Protein AF-A0A817N034-F1 (afdb_monomer_lite)

Secondary structure (DSSP, 8-state):
--HHHHHHHHHHHTT--HHHHHH-HHHHHHHHHHHHHHHHHHHTSTTSEETTEETHHHHHHHHHHHHH-HHHHHHHHHT---SSPP-HHHHHHHHHHHHHHHTTGGGSS-HHHHHHHHHHHHHHHHHHTSHHHHHHHHT-HHHHHHHHHHHH-GGGSS---S---TT---HHHHHHHHHHHHHHHHHHTT-S--SS-------------

pLDDT: mean 80.68, std 17.73, range [31.67, 97.56]

Radius of gyration: 22.56 Å; chains: 1; bounding box: 51×75×66 Å

Structure (mmCIF, N/CA/C/O backbone):
data_AF-A0A817N034-F1
#
_entry.id   AF-A0A817N034-F1
#
loop_
_atom_site.group_PDB
_atom_site.id
_atom_site.type_symbol
_atom_site.label_atom_id
_atom_site.label_alt_id
_atom_site.label_comp_id
_atom_site.label_asym_id
_atom_site.label_entity_id
_atom_site.label_seq_id
_atom_site.pdbx_PDB_ins_code
_atom_site.Cartn_x
_atom_site.Cartn_y
_atom_site.Cartn_z
_atom_site.occupancy
_atom_site.B_iso_or_equiv
_atom_site.auth_seq_id
_atom_site.auth_comp_id
_atom_site.auth_asym_id
_atom_site.auth_atom_id
_atom_site.pdbx_PDB_model_num
ATOM 1 N N . MET A 1 1 ? -3.266 -8.965 -20.956 1.00 56.44 1 MET A N 1
ATOM 2 C CA . MET A 1 1 ? -1.847 -9.315 -20.712 1.00 56.44 1 MET A CA 1
ATOM 3 C C . MET A 1 1 ? -1.792 -10.773 -20.264 1.00 56.44 1 MET A C 1
ATOM 5 O O . MET A 1 1 ? -2.783 -11.229 -19.713 1.00 56.44 1 MET A O 1
ATOM 9 N N . ASP A 1 2 ? -0.729 -11.535 -20.542 1.00 71.06 2 ASP A N 1
ATOM 10 C CA . ASP A 1 2 ? -0.658 -12.935 -20.077 1.00 71.06 2 ASP A CA 1
ATOM 11 C C . ASP A 1 2 ? -0.419 -12.946 -18.559 1.00 71.06 2 ASP A C 1
ATOM 13 O O . ASP A 1 2 ? 0.623 -12.477 -18.095 1.00 71.06 2 ASP A O 1
ATOM 17 N N . SER A 1 3 ? -1.378 -13.465 -17.787 1.00 67.88 3 SER A N 1
ATOM 18 C CA . SER A 1 3 ? -1.309 -13.558 -16.321 1.00 67.88 3 SER A CA 1
ATOM 19 C C . SER A 1 3 ? -0.055 -14.290 -15.834 1.00 67.88 3 SER A C 1
ATOM 21 O O . SER A 1 3 ? 0.442 -14.011 -14.746 1.00 67.88 3 SER A O 1
ATOM 23 N N . ARG A 1 4 ? 0.536 -15.163 -16.661 1.00 69.94 4 ARG A N 1
ATOM 24 C CA . ARG A 1 4 ? 1.806 -15.835 -16.352 1.00 69.94 4 ARG A CA 1
ATOM 25 C C . ARG A 1 4 ? 2.983 -14.869 -16.304 1.00 69.94 4 ARG A C 1
ATOM 27 O O . ARG A 1 4 ? 3.829 -15.005 -15.428 1.00 69.94 4 ARG A O 1
ATOM 34 N N . ILE A 1 5 ? 3.035 -13.891 -17.210 1.00 73.50 5 ILE A N 1
ATOM 35 C CA . ILE A 1 5 ? 4.097 -12.872 -17.219 1.00 73.50 5 ILE A CA 1
ATOM 36 C C . ILE A 1 5 ? 4.015 -12.044 -15.940 1.00 73.50 5 ILE A C 1
ATOM 38 O O . ILE A 1 5 ? 5.039 -11.754 -15.331 1.00 73.50 5 ILE A O 1
ATOM 42 N N . LEU A 1 6 ? 2.797 -11.734 -15.499 1.00 71.62 6 LEU A N 1
ATOM 43 C CA . LEU A 1 6 ? 2.572 -10.967 -14.287 1.00 71.62 6 LEU A CA 1
ATOM 44 C C . LEU A 1 6 ? 3.006 -11.730 -13.028 1.00 71.62 6 LEU A C 1
ATOM 46 O O . LEU A 1 6 ? 3.776 -11.198 -12.234 1.00 71.62 6 LEU A O 1
ATOM 50 N N . VAL A 1 7 ? 2.599 -12.995 -12.881 1.00 77.12 7 VAL A N 1
ATOM 51 C CA . VAL A 1 7 ? 3.030 -13.844 -11.755 1.00 77.12 7 VAL A CA 1
ATOM 52 C C . VAL A 1 7 ? 4.551 -13.991 -11.727 1.00 77.12 7 VAL A C 1
ATOM 54 O O . VAL A 1 7 ? 5.156 -13.905 -10.659 1.00 77.12 7 VAL A O 1
ATOM 57 N N . ILE A 1 8 ? 5.187 -14.177 -12.888 1.00 77.38 8 ILE A N 1
ATOM 58 C CA . ILE A 1 8 ? 6.648 -14.255 -12.995 1.00 77.38 8 ILE A CA 1
ATOM 59 C C . ILE A 1 8 ? 7.288 -12.936 -12.551 1.00 77.38 8 ILE A C 1
ATOM 61 O O . ILE A 1 8 ? 8.194 -12.965 -11.725 1.00 77.38 8 ILE A O 1
ATOM 65 N N . SER A 1 9 ? 6.801 -11.790 -13.028 1.00 72.69 9 SER A N 1
ATOM 66 C CA . SER A 1 9 ? 7.288 -10.465 -12.630 1.00 72.69 9 SER A CA 1
ATOM 67 C C . SER A 1 9 ? 7.150 -10.216 -11.128 1.00 72.69 9 SER A C 1
ATOM 69 O O . SER A 1 9 ? 8.111 -9.804 -10.482 1.00 72.69 9 SER A O 1
ATOM 71 N N . MET A 1 10 ? 5.985 -10.528 -10.554 1.00 76.12 10 MET A N 1
ATOM 72 C CA . MET A 1 10 ? 5.732 -10.412 -9.115 1.00 76.12 10 MET A CA 1
ATOM 73 C C . MET A 1 10 ? 6.660 -11.324 -8.311 1.00 76.12 10 MET A C 1
ATOM 75 O O . MET A 1 10 ? 7.258 -10.886 -7.334 1.00 76.12 10 MET A O 1
ATOM 79 N N . THR A 1 11 ? 6.840 -12.569 -8.756 1.00 77.81 11 THR A N 1
ATOM 80 C CA . THR A 1 11 ? 7.723 -13.547 -8.105 1.00 77.81 11 THR A CA 1
ATOM 81 C C . THR A 1 11 ? 9.187 -13.122 -8.183 1.00 77.81 11 THR A C 1
ATOM 83 O O . THR A 1 11 ? 9.916 -13.284 -7.210 1.00 77.81 11 THR A O 1
ATOM 86 N N . LEU A 1 12 ? 9.625 -12.573 -9.320 1.00 75.75 12 LEU A N 1
ATOM 87 C CA . LEU A 1 12 ? 10.988 -12.080 -9.514 1.00 75.75 12 LEU A CA 1
ATOM 88 C C . LEU A 1 12 ? 11.270 -10.791 -8.733 1.00 75.75 12 LEU A C 1
ATOM 90 O O . LEU A 1 12 ? 12.418 -10.594 -8.348 1.00 75.75 12 LEU A O 1
ATOM 94 N N . ALA A 1 13 ? 10.276 -9.923 -8.508 1.00 77.00 13 ALA A N 1
ATOM 95 C CA . ALA A 1 13 ? 10.409 -8.702 -7.697 1.00 77.00 13 ALA A CA 1
ATOM 96 C C . ALA A 1 13 ? 10.312 -8.971 -6.184 1.00 77.00 13 ALA A C 1
ATOM 98 O O . ALA A 1 13 ? 11.145 -8.508 -5.397 1.00 77.00 13 ALA A O 1
ATOM 99 N N . PHE A 1 14 ? 9.411 -9.877 -5.778 1.00 77.19 14 PHE A N 1
ATOM 100 C CA . PHE A 1 14 ? 9.651 -10.731 -4.608 1.00 77.19 14 PHE A CA 1
ATOM 101 C C . PHE A 1 14 ? 10.951 -11.525 -4.852 1.00 77.19 14 PHE A C 1
ATOM 103 O O . PHE A 1 14 ? 11.595 -11.263 -5.814 1.00 77.19 14 PHE A O 1
ATOM 110 N N . LEU A 1 15 ? 11.508 -12.428 -4.056 1.00 79.75 15 LEU A N 1
ATOM 111 C CA . LEU A 1 15 ? 12.827 -13.083 -4.361 1.00 79.75 15 LEU A CA 1
ATOM 112 C C . LEU A 1 15 ? 14.117 -12.243 -4.687 1.00 79.75 15 LEU A C 1
ATOM 114 O O . LEU A 1 15 ? 15.137 -12.558 -4.084 1.00 79.75 15 LEU A O 1
ATOM 118 N N . SER A 1 16 ? 14.142 -11.222 -5.559 1.00 78.56 16 SER A N 1
ATOM 119 C CA . SER A 1 16 ? 15.308 -10.396 -5.901 1.00 78.56 16 SER A CA 1
ATOM 120 C C . SER A 1 16 ? 15.973 -9.777 -4.673 1.00 78.56 16 SER A C 1
ATOM 122 O O . SER A 1 16 ? 15.301 -9.335 -3.731 1.00 78.56 16 SER A O 1
ATOM 124 N N . SER A 1 17 ? 17.308 -9.737 -4.709 1.00 77.69 17 SER A N 1
ATOM 125 C CA . SER A 1 17 ? 18.154 -9.041 -3.738 1.00 77.69 17 SER A CA 1
ATOM 126 C C . SER A 1 17 ? 18.267 -7.545 -4.068 1.00 77.69 17 SER A C 1
ATOM 128 O O . SER A 1 17 ? 18.140 -7.170 -5.238 1.00 77.69 17 SER A O 1
ATOM 130 N N . PRO A 1 18 ? 18.580 -6.677 -3.087 1.00 75.75 18 PRO A N 1
ATOM 131 C CA . PRO A 1 18 ? 18.785 -5.249 -3.344 1.00 75.75 18 PRO A CA 1
ATOM 132 C C . PRO A 1 18 ? 19.796 -4.960 -4.471 1.00 75.75 18 PRO A C 1
ATOM 134 O O . PRO A 1 18 ? 19.613 -4.041 -5.267 1.00 75.75 18 PRO A O 1
ATOM 137 N N . GLU A 1 19 ? 20.861 -5.755 -4.597 1.00 78.00 19 GLU A N 1
ATOM 138 C CA . GLU A 1 19 ? 21.870 -5.607 -5.653 1.00 78.00 19 GLU A CA 1
ATOM 139 C C . GLU A 1 19 ? 21.316 -5.947 -7.039 1.00 78.00 19 GLU A C 1
ATOM 141 O O . GLU A 1 19 ? 21.696 -5.310 -8.024 1.00 78.00 19 GLU A O 1
ATOM 146 N N . GLN A 1 20 ? 20.429 -6.941 -7.129 1.00 75.56 20 GLN A N 1
ATOM 147 C CA . GLN A 1 20 ? 19.755 -7.307 -8.376 1.00 75.56 20 GLN A CA 1
ATOM 148 C C . GLN A 1 20 ? 18.780 -6.205 -8.798 1.00 75.56 20 GLN A C 1
ATOM 150 O O . GLN A 1 20 ? 18.821 -5.772 -9.951 1.00 75.56 20 GLN A O 1
ATOM 155 N N . LEU A 1 21 ? 18.011 -5.668 -7.844 1.00 71.12 21 LEU A N 1
ATOM 156 C CA . LEU A 1 21 ? 17.104 -4.537 -8.064 1.00 71.12 21 LEU A CA 1
ATOM 157 C C . LEU A 1 21 ? 17.846 -3.294 -8.586 1.00 71.12 21 LEU A C 1
ATOM 159 O O . LEU A 1 21 ? 17.362 -2.598 -9.476 1.00 71.12 21 LEU A O 1
ATOM 163 N N . LYS A 1 22 ? 19.067 -3.038 -8.097 1.00 72.06 22 LYS A N 1
ATOM 164 C CA . LYS A 1 22 ? 19.902 -1.908 -8.548 1.00 72.06 22 LYS A CA 1
ATOM 165 C C . LYS A 1 22 ? 20.446 -2.063 -9.968 1.00 72.06 22 LYS A C 1
ATOM 167 O O . LYS A 1 22 ? 20.719 -1.049 -10.616 1.00 72.06 22 LYS A O 1
ATOM 172 N N . ARG A 1 23 ? 20.661 -3.300 -10.430 1.00 79.56 23 ARG A N 1
ATOM 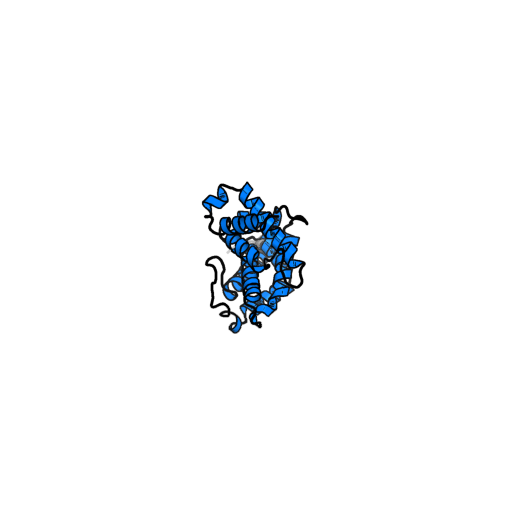173 C CA . ARG A 1 23 ? 21.285 -3.600 -11.731 1.00 79.56 23 ARG A CA 1
ATOM 174 C C . ARG A 1 23 ? 20.290 -3.551 -12.888 1.00 79.56 23 ARG A C 1
ATOM 176 O O . ARG A 1 23 ? 20.660 -3.054 -13.947 1.00 79.56 23 ARG A O 1
ATOM 18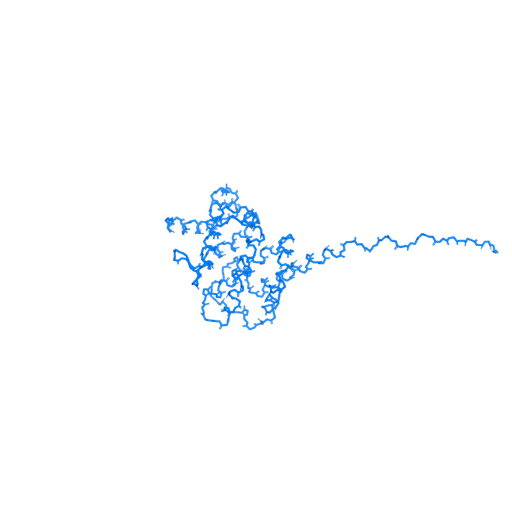3 N N . ASP A 1 24 ? 19.052 -4.004 -12.691 1.00 77.44 24 ASP A N 1
ATOM 184 C CA . ASP A 1 24 ? 18.007 -3.998 -13.727 1.00 77.44 24 ASP A CA 1
ATOM 185 C C . ASP A 1 24 ? 16.912 -2.956 -13.450 1.00 77.44 24 ASP A C 1
ATOM 187 O O . ASP A 1 24 ? 15.759 -3.270 -13.156 1.00 77.44 24 ASP A O 1
ATOM 191 N N . LYS A 1 25 ? 17.277 -1.675 -13.559 1.00 77.94 25 LYS A N 1
ATOM 192 C CA . LYS A 1 25 ? 16.335 -0.571 -13.315 1.00 77.94 25 LYS A CA 1
ATOM 193 C C . LYS A 1 25 ? 15.151 -0.577 -14.281 1.00 77.94 25 LYS A C 1
ATOM 195 O O . LYS A 1 25 ? 14.030 -0.301 -13.876 1.00 77.94 25 LYS A O 1
ATOM 200 N N . LYS A 1 26 ? 15.389 -0.868 -15.565 1.00 81.19 26 LYS A N 1
ATOM 201 C CA . LYS A 1 26 ? 14.341 -0.792 -16.593 1.00 81.19 26 LYS A CA 1
ATOM 202 C C . LYS A 1 26 ? 13.319 -1.915 -16.425 1.00 81.19 26 LYS A C 1
ATOM 204 O O . LYS A 1 26 ? 12.124 -1.641 -16.493 1.00 81.19 26 LYS A O 1
ATOM 209 N N . GLY A 1 27 ? 13.781 -3.147 -16.199 1.00 81.25 27 GLY A N 1
ATOM 210 C CA . GLY A 1 27 ? 12.896 -4.268 -15.901 1.00 81.25 27 GLY A CA 1
ATOM 211 C C . GLY A 1 27 ? 12.091 -4.003 -14.634 1.00 81.25 27 GLY A C 1
ATOM 212 O O . GLY A 1 27 ? 10.872 -4.145 -14.644 1.00 81.25 27 GLY A O 1
ATOM 213 N N . MET A 1 28 ? 12.747 -3.510 -13.580 1.00 82.44 28 MET A N 1
ATOM 214 C CA . MET A 1 28 ? 12.078 -3.237 -12.311 1.00 82.44 28 MET A CA 1
ATOM 215 C C . MET A 1 28 ? 11.019 -2.138 -12.409 1.00 82.44 28 MET A C 1
ATOM 217 O O . MET A 1 28 ? 9.913 -2.323 -11.915 1.00 82.44 28 MET A O 1
ATOM 221 N N . ASN A 1 29 ? 11.304 -1.037 -13.103 1.00 87.56 29 ASN A N 1
ATOM 222 C CA . ASN A 1 29 ? 10.328 0.028 -13.330 1.00 87.56 29 ASN A CA 1
ATOM 223 C C . ASN A 1 29 ? 9.067 -0.492 -14.033 1.00 87.56 29 ASN A C 1
ATOM 225 O O . ASN A 1 29 ? 7.957 -0.180 -13.617 1.00 87.56 29 ASN A O 1
ATOM 229 N N . ALA A 1 30 ? 9.223 -1.356 -15.043 1.00 86.75 30 ALA A N 1
ATOM 230 C CA . ALA A 1 30 ? 8.082 -1.969 -15.718 1.00 86.75 30 ALA A CA 1
ATOM 231 C C . ALA A 1 30 ? 7.247 -2.849 -14.771 1.00 86.75 30 ALA A C 1
ATOM 233 O O . ALA A 1 30 ? 6.019 -2.834 -14.850 1.00 86.75 30 ALA A O 1
ATOM 234 N N . VAL A 1 31 ? 7.893 -3.587 -13.860 1.00 86.56 31 VAL A N 1
ATOM 235 C CA . VAL A 1 31 ? 7.190 -4.369 -12.832 1.00 86.56 31 VAL A CA 1
ATOM 236 C C . VAL A 1 31 ? 6.468 -3.456 -11.841 1.00 86.56 31 VAL A C 1
ATOM 238 O O . VAL A 1 31 ? 5.315 -3.715 -11.515 1.00 86.56 31 VAL A O 1
ATOM 241 N N . LEU A 1 32 ? 7.098 -2.368 -11.400 1.00 90.31 32 LEU A N 1
ATOM 242 C CA . LEU A 1 32 ? 6.500 -1.404 -10.472 1.00 90.31 32 LEU A CA 1
ATOM 243 C C . LEU A 1 32 ? 5.287 -0.689 -11.079 1.00 90.31 32 LEU A C 1
ATOM 245 O O . LEU A 1 32 ? 4.265 -0.575 -10.406 1.00 90.31 32 LEU A O 1
ATOM 249 N N . ASN A 1 33 ? 5.358 -0.300 -12.356 1.00 92.06 33 ASN A N 1
ATOM 250 C CA . ASN A 1 33 ? 4.220 0.266 -13.087 1.00 92.06 33 ASN A CA 1
ATOM 251 C C . ASN A 1 33 ? 3.048 -0.719 -13.117 1.00 92.06 33 ASN A C 1
ATOM 253 O O . ASN A 1 33 ? 1.916 -0.348 -12.827 1.00 92.06 33 ASN A O 1
ATOM 257 N N . GLN A 1 34 ? 3.324 -1.994 -13.408 1.00 90.25 34 GLN A N 1
ATOM 258 C CA . GLN A 1 34 ? 2.296 -3.039 -13.439 1.00 90.25 34 GLN A CA 1
ATOM 259 C C . GLN A 1 34 ? 1.694 -3.300 -12.058 1.00 90.25 34 GLN A C 1
ATOM 261 O O . GLN A 1 34 ? 0.479 -3.419 -11.939 1.00 90.25 34 GLN A O 1
ATOM 266 N N . LEU A 1 35 ? 2.524 -3.375 -11.015 1.00 92.75 35 LEU A N 1
ATOM 267 C CA . LEU A 1 35 ? 2.065 -3.565 -9.641 1.00 92.75 35 LEU A CA 1
ATOM 268 C C . LEU A 1 35 ? 1.135 -2.432 -9.209 1.00 92.75 35 LEU A C 1
ATOM 270 O O . LEU A 1 35 ? 0.049 -2.704 -8.701 1.00 92.75 35 LEU A O 1
ATOM 274 N N . LEU A 1 36 ? 1.529 -1.176 -9.444 1.00 95.06 36 LEU A N 1
ATOM 275 C CA . LEU A 1 36 ? 0.687 -0.032 -9.106 1.00 95.06 36 LEU A CA 1
ATOM 276 C C . LEU A 1 36 ? -0.602 -0.027 -9.938 1.00 95.06 36 LEU A C 1
ATOM 278 O O . LEU A 1 36 ? -1.679 0.156 -9.375 1.00 95.06 36 LEU A O 1
ATOM 282 N N . GLN A 1 37 ? -0.521 -0.319 -11.240 1.00 94.81 37 GLN A N 1
ATOM 283 C CA . GLN A 1 37 ? -1.699 -0.413 -12.104 1.00 94.81 37 GLN A CA 1
ATOM 284 C C . GLN A 1 37 ? -2.692 -1.472 -11.604 1.00 94.81 37 GLN A C 1
ATOM 286 O O . GLN A 1 37 ? -3.888 -1.208 -11.536 1.00 94.81 37 GLN A O 1
ATOM 291 N N . LEU A 1 38 ? -2.216 -2.643 -11.171 1.00 93.69 38 LEU A N 1
ATOM 292 C CA . LEU A 1 38 ? -3.077 -3.677 -10.590 1.00 93.69 38 LEU A CA 1
ATOM 293 C C . LEU A 1 38 ? -3.748 -3.235 -9.300 1.00 93.69 38 LEU A C 1
ATOM 295 O O . LEU A 1 38 ? -4.910 -3.576 -9.082 1.00 93.69 38 LEU A O 1
ATOM 299 N N . VAL A 1 39 ? -3.040 -2.497 -8.443 1.00 95.94 39 VAL A N 1
ATOM 300 C CA . VAL A 1 39 ? -3.643 -1.915 -7.238 1.00 95.94 39 VAL A CA 1
ATOM 301 C C . VAL A 1 39 ? -4.758 -0.954 -7.641 1.00 95.94 39 VAL A C 1
ATOM 303 O O . VAL A 1 39 ? -5.866 -1.060 -7.118 1.00 95.94 39 VAL A O 1
ATOM 306 N N . MET A 1 40 ? -4.498 -0.068 -8.604 1.00 95.31 40 MET A N 1
ATOM 307 C CA . MET A 1 40 ? -5.475 0.903 -9.100 1.00 95.31 40 MET A CA 1
ATOM 308 C C . MET A 1 40 ? -6.697 0.234 -9.731 1.00 95.31 40 MET A C 1
ATOM 310 O O . MET A 1 40 ? -7.822 0.660 -9.486 1.00 95.31 40 MET A O 1
ATOM 314 N N . ASP A 1 41 ? -6.502 -0.812 -10.529 1.00 95.19 41 ASP A N 1
ATOM 315 C CA . ASP A 1 41 ? -7.597 -1.514 -11.196 1.00 95.19 41 ASP A CA 1
ATOM 316 C C . ASP A 1 41 ? -8.387 -2.396 -10.229 1.00 95.19 41 ASP A C 1
ATOM 318 O O . ASP A 1 41 ? -9.617 -2.420 -10.286 1.00 95.19 41 ASP A O 1
ATOM 322 N N . SER A 1 42 ? -7.713 -3.034 -9.269 1.00 95.06 42 SER A N 1
ATOM 323 C CA . SER A 1 42 ? -8.379 -3.768 -8.189 1.00 95.06 42 SER A CA 1
ATOM 324 C C . SER A 1 42 ? -9.205 -2.828 -7.312 1.00 95.06 42 SER A C 1
ATOM 326 O O . SER A 1 42 ? -10.325 -3.169 -6.952 1.00 95.06 42 SER A O 1
ATOM 328 N N . ALA A 1 43 ? -8.707 -1.621 -7.021 1.00 94.06 43 ALA A N 1
ATOM 329 C CA . ALA A 1 43 ? -9.407 -0.624 -6.208 1.00 94.06 43 ALA A CA 1
ATOM 330 C C . ALA A 1 43 ? -10.720 -0.114 -6.833 1.00 94.06 43 ALA A C 1
ATOM 332 O O . ALA A 1 43 ? -11.560 0.429 -6.120 1.00 94.06 43 ALA A O 1
ATOM 333 N N . LYS A 1 44 ? -10.914 -0.286 -8.148 1.00 93.44 44 LYS A N 1
ATOM 334 C CA . LYS A 1 44 ? -12.161 0.072 -8.853 1.00 93.44 44 LYS A CA 1
ATOM 335 C C . LYS A 1 44 ? -13.252 -0.998 -8.720 1.00 93.44 44 LYS A C 1
ATOM 337 O O . LYS A 1 44 ? -14.384 -0.756 -9.129 1.00 93.44 44 LYS A O 1
ATOM 342 N N . SER A 1 45 ? -12.911 -2.184 -8.219 1.00 93.56 45 SER A N 1
ATOM 343 C CA . SER A 1 45 ? -13.813 -3.327 -8.085 1.00 93.56 45 SER A CA 1
ATOM 344 C C . SER A 1 45 ? -14.351 -3.429 -6.660 1.00 93.56 45 SER A C 1
ATOM 346 O O . SER A 1 45 ? -13.576 -3.372 -5.710 1.00 93.56 45 SER A O 1
ATOM 348 N N . ASP A 1 46 ? -15.652 -3.696 -6.508 1.00 89.31 46 ASP A N 1
ATOM 349 C CA . ASP A 1 46 ? -16.288 -3.920 -5.196 1.00 89.31 46 ASP A CA 1
ATOM 350 C C . ASP A 1 46 ? -15.679 -5.108 -4.431 1.00 89.31 46 ASP A C 1
ATOM 352 O O . ASP A 1 46 ? -15.783 -5.196 -3.211 1.00 89.31 46 ASP A O 1
ATOM 356 N N . GLN A 1 47 ? -15.053 -6.046 -5.150 1.00 92.19 47 GLN A N 1
ATOM 357 C CA . GLN A 1 47 ? -14.391 -7.218 -4.571 1.00 92.19 47 GLN A CA 1
ATOM 358 C C . GLN A 1 47 ? -12.882 -7.027 -4.397 1.00 92.19 47 GLN A C 1
ATOM 360 O O . GLN A 1 47 ? -12.192 -7.983 -4.043 1.00 92.19 47 GLN A O 1
ATOM 365 N N . TYR A 1 48 ? -12.356 -5.842 -4.717 1.00 94.94 48 TYR A N 1
ATOM 366 C CA . TYR A 1 48 ? -10.926 -5.536 -4.689 1.00 94.94 48 TYR A CA 1
ATOM 367 C C . TYR A 1 48 ? -10.075 -6.535 -5.482 1.00 94.94 48 TYR A C 1
ATOM 369 O O . TYR A 1 48 ? -8.981 -6.927 -5.069 1.00 94.94 48 TYR A O 1
ATOM 377 N N . ARG A 1 49 ? -10.609 -6.980 -6.625 1.00 93.75 49 ARG A N 1
ATOM 378 C CA . ARG A 1 49 ? -9.988 -7.970 -7.507 1.00 93.75 49 ARG A CA 1
ATOM 379 C C . ARG A 1 49 ? -9.927 -7.488 -8.943 1.00 93.75 49 ARG A C 1
ATOM 381 O O . ARG A 1 49 ? -10.903 -6.930 -9.446 1.00 93.75 49 ARG A O 1
ATOM 388 N N . TYR A 1 50 ? -8.827 -7.814 -9.610 1.00 92.06 50 TYR A N 1
ATOM 389 C CA . TYR A 1 50 ? -8.635 -7.609 -11.041 1.00 92.06 50 TYR A CA 1
ATOM 390 C C . TYR A 1 50 ? -7.847 -8.777 -11.646 1.00 92.06 50 TYR A C 1
ATOM 392 O O . TYR A 1 50 ? -6.871 -9.237 -11.061 1.00 92.06 50 TYR A O 1
ATOM 400 N N . ASP A 1 51 ? -8.297 -9.303 -12.791 1.00 86.94 51 ASP A N 1
ATOM 401 C CA . ASP A 1 51 ? -7.687 -10.458 -13.478 1.00 86.94 51 ASP A CA 1
ATOM 402 C C . ASP A 1 51 ? -7.388 -11.671 -12.563 1.00 86.94 51 ASP A C 1
ATOM 404 O O . ASP A 1 51 ? -6.435 -12.422 -12.766 1.00 86.94 51 ASP A O 1
ATOM 408 N N . GLY A 1 52 ? -8.237 -11.885 -11.550 1.00 86.56 52 GLY A N 1
ATOM 409 C CA . GLY A 1 52 ? -8.128 -12.985 -10.584 1.00 86.56 52 GLY A CA 1
ATOM 410 C C . GLY A 1 52 ? -7.266 -12.689 -9.351 1.00 86.56 52 GLY A C 1
ATOM 411 O O . GLY A 1 52 ? -7.382 -13.419 -8.367 1.00 86.56 52 GLY A O 1
ATOM 412 N N . PHE A 1 53 ? -6.489 -11.606 -9.363 1.00 89.00 53 PHE A N 1
ATOM 413 C CA . PHE A 1 53 ? -5.644 -11.169 -8.251 1.00 89.00 53 PHE A CA 1
ATOM 414 C C . PHE A 1 53 ? -6.447 -10.322 -7.271 1.00 89.00 53 PHE A C 1
ATOM 416 O O . PHE A 1 53 ? -7.198 -9.442 -7.692 1.00 89.00 53 PHE A O 1
ATOM 423 N N . HIS A 1 54 ? -6.298 -10.572 -5.972 1.00 93.88 54 HIS A N 1
ATOM 424 C CA . HIS A 1 54 ? -6.790 -9.664 -4.936 1.00 93.88 54 HIS A CA 1
ATOM 425 C C . HIS A 1 54 ? -5.771 -8.548 -4.683 1.00 93.88 54 HIS A C 1
ATOM 427 O O . HIS A 1 54 ? -4.567 -8.782 -4.771 1.00 93.88 54 HIS A O 1
ATOM 433 N N . VAL A 1 55 ? -6.234 -7.350 -4.310 1.00 95.44 55 VAL A N 1
ATOM 434 C CA . VAL A 1 55 ? -5.380 -6.168 -4.081 1.00 95.44 55 VAL A CA 1
ATOM 435 C C . VAL A 1 55 ? -4.249 -6.415 -3.072 1.00 95.44 55 VAL A C 1
ATOM 437 O O . VAL A 1 55 ? -3.180 -5.820 -3.187 1.00 95.44 55 VAL A O 1
ATOM 440 N N . SER A 1 56 ? -4.437 -7.340 -2.125 1.00 93.56 56 SER A N 1
ATOM 441 C CA . SER A 1 56 ? -3.400 -7.761 -1.170 1.00 93.56 56 SER A CA 1
ATOM 442 C C . SER A 1 56 ? -2.106 -8.225 -1.836 1.00 93.56 56 SER A C 1
ATOM 444 O O . SER A 1 56 ? -1.026 -7.992 -1.303 1.00 93.56 56 SER A O 1
ATOM 446 N N . GLU A 1 57 ? -2.213 -8.914 -2.970 1.00 91.62 57 GLU A N 1
ATOM 447 C CA . GLU A 1 57 ? -1.093 -9.593 -3.620 1.00 91.62 57 GLU A CA 1
ATOM 448 C C . GLU A 1 57 ? -0.076 -8.595 -4.199 1.00 91.62 57 GLU A C 1
ATOM 450 O O . GLU A 1 57 ? 1.098 -8.665 -3.828 1.00 91.62 57 GLU A O 1
ATOM 455 N N . PRO A 1 58 ? -0.463 -7.614 -5.044 1.00 93.44 58 PRO A N 1
ATOM 456 C CA . PRO A 1 58 ? 0.476 -6.585 -5.478 1.00 93.44 58 PRO A CA 1
ATOM 457 C C . PRO A 1 58 ? 0.940 -5.684 -4.323 1.00 93.44 58 PRO A C 1
ATOM 459 O O . PRO A 1 58 ? 2.096 -5.258 -4.328 1.00 93.44 58 PRO A O 1
ATOM 462 N N . LEU A 1 59 ? 0.102 -5.432 -3.306 1.00 94.94 59 LEU A N 1
ATOM 463 C CA . LEU A 1 59 ? 0.502 -4.642 -2.134 1.00 94.94 59 LEU A CA 1
ATOM 464 C C . LEU A 1 59 ? 1.620 -5.318 -1.326 1.00 94.94 59 LEU A C 1
ATOM 466 O O . LEU A 1 59 ? 2.549 -4.636 -0.900 1.00 94.94 59 LEU A O 1
ATOM 470 N N . GLU A 1 60 ? 1.587 -6.641 -1.148 1.00 91.19 60 GLU A N 1
ATOM 471 C CA . GLU A 1 60 ? 2.665 -7.379 -0.472 1.00 91.19 60 GLU A CA 1
ATOM 472 C C . GLU A 1 60 ? 4.011 -7.194 -1.175 1.00 91.19 60 GLU A C 1
ATOM 474 O O . GLU A 1 60 ? 5.039 -6.945 -0.534 1.00 91.19 60 GLU A O 1
ATOM 479 N N . VAL A 1 61 ? 4.005 -7.299 -2.506 1.00 91.00 61 VAL A N 1
ATOM 480 C CA . VAL A 1 61 ? 5.217 -7.114 -3.304 1.00 91.00 61 VAL A CA 1
ATOM 481 C C . VAL A 1 61 ? 5.736 -5.688 -3.128 1.00 91.00 61 VAL A C 1
ATOM 483 O O . VAL A 1 61 ? 6.927 -5.509 -2.877 1.00 91.00 61 VAL A O 1
ATOM 486 N N . LEU A 1 62 ? 4.856 -4.681 -3.168 1.00 92.75 62 LEU A N 1
ATOM 487 C CA . LEU A 1 62 ? 5.232 -3.283 -2.938 1.00 92.75 62 LEU A CA 1
ATOM 488 C C . LEU A 1 62 ? 5.825 -3.050 -1.541 1.00 92.75 62 LEU A C 1
ATOM 490 O O . LEU A 1 62 ? 6.872 -2.414 -1.446 1.00 92.75 62 LEU A O 1
ATOM 494 N N . VAL A 1 63 ? 5.241 -3.621 -0.478 1.00 92.06 63 VAL A N 1
ATOM 495 C CA . VAL A 1 63 ? 5.794 -3.543 0.892 1.00 92.06 63 VAL A CA 1
ATOM 496 C C . VAL A 1 63 ? 7.241 -4.022 0.910 1.00 92.06 63 VAL A C 1
ATOM 498 O O . VAL A 1 63 ? 8.128 -3.315 1.387 1.00 92.06 63 VAL A O 1
ATOM 501 N N . LYS A 1 64 ? 7.507 -5.212 0.354 1.00 88.38 64 LYS A N 1
ATOM 502 C CA . LYS A 1 64 ? 8.876 -5.733 0.287 1.00 88.38 64 LYS A CA 1
ATOM 503 C C . LYS A 1 64 ? 9.791 -4.772 -0.473 1.00 88.38 64 LYS A C 1
ATOM 505 O O . LYS A 1 64 ? 10.902 -4.501 -0.022 1.00 88.38 64 LYS A O 1
ATOM 510 N N . MET A 1 65 ? 9.347 -4.295 -1.629 1.00 86.88 65 MET A N 1
ATOM 511 C CA . MET A 1 65 ? 10.157 -3.448 -2.498 1.00 86.88 65 MET A CA 1
ATOM 512 C C . MET A 1 65 ? 10.528 -2.117 -1.832 1.00 86.88 65 MET A C 1
ATOM 514 O O . MET A 1 65 ? 11.682 -1.701 -1.919 1.00 86.88 65 MET A O 1
ATOM 518 N N . PHE A 1 66 ? 9.597 -1.499 -1.102 1.00 89.62 66 PHE A N 1
ATOM 519 C CA . PHE A 1 66 ? 9.835 -0.244 -0.383 1.00 89.62 66 PHE A CA 1
ATOM 520 C C . PHE A 1 66 ? 10.796 -0.394 0.795 1.00 89.62 66 PHE A C 1
ATOM 522 O O . PHE A 1 66 ? 11.572 0.518 1.067 1.00 89.62 66 PHE A O 1
ATOM 529 N N . VAL A 1 67 ? 10.801 -1.552 1.459 1.00 82.19 67 VAL A N 1
ATOM 530 C CA . VAL A 1 67 ? 11.754 -1.842 2.543 1.00 82.19 67 VAL A CA 1
ATOM 531 C C . VAL A 1 67 ? 13.169 -2.078 2.011 1.00 82.19 67 VAL A C 1
ATOM 533 O O . VAL A 1 67 ? 14.148 -1.739 2.673 1.00 82.19 67 VAL A O 1
ATOM 536 N N . VAL A 1 68 ? 13.297 -2.684 0.829 1.00 75.94 68 VAL A N 1
ATOM 537 C CA . VAL A 1 68 ? 14.597 -3.106 0.289 1.00 75.94 68 VAL A CA 1
ATOM 538 C C . VAL A 1 68 ? 15.354 -1.959 -0.388 1.00 75.94 68 VAL A C 1
ATOM 540 O O . VAL A 1 68 ? 16.582 -1.918 -0.294 1.00 75.94 68 VAL A O 1
ATOM 543 N N . GLU A 1 69 ? 14.661 -1.046 -1.074 1.00 77.00 69 GLU A N 1
ATOM 544 C CA . GLU A 1 69 ? 15.300 0.053 -1.804 1.00 77.00 69 GLU A CA 1
ATOM 545 C C . GLU A 1 69 ? 14.443 1.327 -1.786 1.00 77.00 69 GLU A C 1
ATOM 547 O O . GLU A 1 69 ? 13.401 1.413 -2.430 1.00 77.00 69 GLU A O 1
ATOM 552 N N . GLU A 1 70 ? 14.946 2.370 -1.124 1.00 73.50 70 GLU A N 1
ATOM 553 C CA . GLU A 1 70 ? 14.254 3.659 -0.978 1.00 73.50 70 GLU A CA 1
ATOM 554 C C . GLU A 1 70 ? 13.877 4.302 -2.326 1.00 73.50 70 GLU A C 1
ATOM 556 O O . GLU A 1 70 ? 12.808 4.889 -2.470 1.00 73.50 70 GLU A O 1
ATOM 561 N N . ARG A 1 71 ? 14.712 4.139 -3.360 1.00 80.81 71 ARG A N 1
ATOM 562 C CA . ARG A 1 71 ? 14.430 4.666 -4.709 1.00 80.81 71 ARG A CA 1
ATOM 563 C C . ARG A 1 71 ? 13.188 4.054 -5.348 1.00 80.81 71 ARG A C 1
ATOM 565 O O . ARG A 1 71 ? 12.602 4.667 -6.232 1.00 80.81 71 ARG A O 1
ATOM 572 N N . THR A 1 72 ? 12.810 2.844 -4.946 1.00 87.31 72 THR A N 1
ATOM 573 C CA . THR A 1 72 ? 11.603 2.193 -5.453 1.00 87.31 72 THR A CA 1
ATOM 574 C C . THR A 1 72 ? 10.348 2.885 -4.938 1.00 87.31 72 THR A C 1
ATOM 576 O O . THR A 1 72 ? 9.391 3.021 -5.694 1.00 87.31 72 THR A O 1
ATOM 579 N N . LEU A 1 73 ? 10.371 3.374 -3.696 1.00 90.12 73 LEU A N 1
ATOM 580 C CA . LEU A 1 73 ? 9.276 4.162 -3.142 1.00 90.12 73 LEU A CA 1
ATOM 581 C C . LEU A 1 73 ? 9.083 5.459 -3.933 1.00 90.12 73 LEU A C 1
ATOM 583 O O . LEU A 1 73 ? 7.995 5.691 -4.451 1.00 90.12 73 LEU A O 1
ATOM 587 N N . ASP A 1 74 ? 10.147 6.251 -4.096 1.00 89.69 74 ASP A N 1
ATOM 588 C CA . ASP A 1 74 ? 10.089 7.506 -4.861 1.00 89.69 74 ASP A CA 1
ATOM 589 C C . ASP A 1 74 ? 9.661 7.263 -6.316 1.00 89.69 74 ASP A C 1
ATOM 591 O O . ASP A 1 74 ? 8.802 7.972 -6.836 1.00 89.69 74 ASP A O 1
ATOM 595 N N . TYR A 1 75 ? 10.157 6.195 -6.954 1.00 90.81 75 TYR A N 1
ATOM 596 C CA . TYR A 1 75 ? 9.701 5.834 -8.294 1.00 90.81 75 TYR A CA 1
ATOM 597 C C . TYR A 1 75 ? 8.194 5.556 -8.341 1.00 90.81 75 TYR A C 1
ATOM 599 O O . TYR A 1 75 ? 7.506 6.108 -9.194 1.00 90.81 75 TYR A O 1
ATOM 607 N N . VAL A 1 76 ? 7.670 4.726 -7.433 1.00 91.69 76 VAL A N 1
ATOM 608 C CA . VAL A 1 76 ? 6.241 4.381 -7.427 1.00 91.69 76 VAL A CA 1
ATOM 609 C C . VAL A 1 76 ? 5.371 5.603 -7.154 1.00 91.69 76 VAL A C 1
ATOM 611 O O . VAL A 1 76 ? 4.345 5.758 -7.803 1.00 91.69 76 VAL A O 1
ATOM 614 N N . LEU A 1 77 ? 5.776 6.480 -6.235 1.00 91.81 77 LEU A N 1
ATOM 615 C CA . LEU A 1 77 ? 4.992 7.665 -5.897 1.00 91.81 77 LEU A CA 1
ATOM 616 C C . LEU A 1 77 ? 5.052 8.734 -6.998 1.00 91.81 77 LEU A C 1
ATOM 618 O O . LEU A 1 77 ? 4.026 9.313 -7.341 1.00 91.81 77 LEU A O 1
ATOM 622 N N . CYS A 1 78 ? 6.226 8.988 -7.577 1.00 90.00 78 CYS A N 1
ATOM 623 C CA . CYS A 1 78 ? 6.464 10.177 -8.404 1.00 90.00 78 CYS A CA 1
ATOM 624 C C . CYS A 1 78 ? 6.602 9.899 -9.908 1.00 90.00 78 CYS A C 1
ATOM 626 O O . CYS A 1 78 ? 6.511 10.830 -10.711 1.00 90.00 78 CYS A O 1
ATOM 628 N N . HIS A 1 79 ? 6.914 8.664 -10.303 1.00 90.38 79 HIS A N 1
ATOM 629 C CA . HIS A 1 79 ? 7.428 8.361 -11.645 1.00 90.38 79 HIS A CA 1
ATOM 630 C C . HIS A 1 79 ? 6.812 7.123 -12.302 1.00 90.38 79 HIS A C 1
ATOM 632 O O . HIS A 1 79 ? 7.189 6.793 -13.429 1.00 90.38 79 HIS A O 1
ATOM 638 N N . ALA A 1 80 ? 5.893 6.431 -11.627 1.00 90.69 80 ALA A N 1
ATOM 639 C CA . ALA A 1 80 ? 5.242 5.266 -12.196 1.00 90.69 80 ALA A CA 1
ATOM 640 C C . ALA A 1 80 ? 4.377 5.651 -13.406 1.00 90.69 80 ALA A C 1
ATOM 642 O O . ALA A 1 80 ? 3.531 6.547 -13.354 1.00 90.69 80 ALA A O 1
ATOM 643 N N . GLU A 1 81 ? 4.591 4.942 -14.510 1.00 92.38 81 GLU A N 1
ATOM 644 C CA . GLU A 1 81 ? 3.893 5.154 -15.780 1.00 92.38 81 GLU A CA 1
ATOM 645 C C . GLU A 1 81 ? 2.593 4.334 -15.792 1.00 92.38 81 GLU A C 1
ATOM 647 O O . GLU A 1 81 ? 2.486 3.311 -16.469 1.00 92.38 81 GLU A O 1
ATOM 652 N N . THR A 1 82 ? 1.629 4.749 -14.970 1.00 91.94 82 THR A N 1
ATOM 653 C CA . THR A 1 82 ? 0.282 4.159 -14.870 1.00 91.94 82 THR A CA 1
ATOM 654 C C . THR A 1 82 ? -0.754 4.937 -15.682 1.00 91.94 82 THR A C 1
ATOM 656 O O . THR A 1 82 ? -0.490 6.033 -16.183 1.00 91.94 82 THR A O 1
ATOM 659 N N . GLU A 1 83 ? -1.962 4.384 -15.789 1.00 90.50 83 GLU A N 1
ATOM 660 C CA . GLU A 1 83 ? -3.135 5.041 -16.363 1.00 90.50 83 GLU A CA 1
ATOM 661 C C . GLU A 1 83 ? -4.291 5.077 -15.335 1.00 90.50 83 GLU A C 1
ATOM 663 O O . GLU A 1 83 ? -4.930 4.047 -15.074 1.00 90.50 83 GLU A O 1
ATOM 668 N N . PRO A 1 84 ? -4.612 6.255 -14.752 1.00 87.75 84 PRO A N 1
ATOM 669 C CA . PRO A 1 84 ? -3.946 7.559 -14.910 1.00 87.75 84 PRO A CA 1
ATOM 670 C C . PRO A 1 84 ? -2.507 7.593 -14.367 1.00 87.75 84 PRO A C 1
ATOM 672 O O . PRO A 1 84 ? -2.137 6.781 -13.522 1.00 87.75 84 PRO A O 1
ATOM 675 N N . THR A 1 85 ? -1.701 8.541 -14.858 1.00 86.25 85 THR A N 1
ATOM 676 C CA . THR A 1 85 ? -0.288 8.691 -14.470 1.00 86.25 85 THR A CA 1
ATOM 677 C C . THR A 1 85 ? -0.151 8.986 -12.983 1.00 86.25 85 THR A C 1
ATOM 679 O O . THR A 1 85 ? -0.898 9.802 -12.446 1.00 86.25 85 THR A O 1
ATOM 682 N N . SER A 1 86 ? 0.809 8.324 -12.335 1.00 85.00 86 SER A N 1
ATOM 683 C CA . SER A 1 86 ? 1.083 8.511 -10.915 1.00 85.00 86 SER A CA 1
ATOM 684 C C . SER A 1 86 ? 1.663 9.893 -10.637 1.00 85.00 86 SER A C 1
ATOM 686 O O . SER A 1 86 ? 2.602 10.337 -11.299 1.00 85.00 86 SER A O 1
ATOM 688 N N . ASP A 1 87 ? 1.158 10.522 -9.584 1.00 91.62 87 ASP A N 1
ATOM 689 C CA . ASP A 1 87 ? 1.802 11.631 -8.897 1.00 91.62 87 ASP A CA 1
ATOM 690 C C . ASP A 1 87 ? 1.769 11.374 -7.388 1.00 91.62 87 ASP A C 1
ATOM 692 O O . ASP A 1 87 ? 0.933 10.617 -6.886 1.00 91.62 87 ASP A O 1
ATOM 696 N N . MET A 1 88 ? 2.689 12.011 -6.666 1.00 92.19 88 MET A N 1
ATOM 697 C CA . MET A 1 88 ? 2.907 11.752 -5.245 1.00 92.19 88 MET A CA 1
ATOM 698 C C . MET A 1 88 ? 1.618 11.872 -4.422 1.00 92.19 88 MET A C 1
ATOM 700 O O . MET A 1 88 ? 1.335 10.991 -3.614 1.00 92.19 88 MET A O 1
ATOM 704 N N . SER A 1 89 ? 0.838 12.939 -4.618 1.00 92.38 89 SER A N 1
ATOM 705 C CA . SER A 1 89 ? -0.347 13.206 -3.795 1.00 92.38 89 SER A CA 1
ATOM 706 C C . SER A 1 89 ? -1.457 12.208 -4.117 1.00 92.38 89 SER A C 1
ATOM 708 O O . SER A 1 89 ? -1.977 11.550 -3.214 1.00 92.38 89 SER A O 1
ATOM 710 N N . SER A 1 90 ? -1.756 11.998 -5.402 1.00 92.25 90 SER A N 1
ATOM 711 C CA . SER A 1 90 ? -2.790 11.046 -5.828 1.00 92.25 90 SER A CA 1
ATOM 712 C C . SER A 1 90 ? -2.476 9.611 -5.401 1.00 92.25 90 SER A C 1
ATOM 714 O O . SER A 1 90 ? -3.366 8.891 -4.944 1.00 92.25 90 SER A O 1
ATOM 716 N N . THR A 1 91 ? -1.214 9.189 -5.498 1.00 94.88 91 THR A N 1
ATOM 717 C CA . THR A 1 91 ? -0.801 7.827 -5.138 1.00 94.88 91 THR A CA 1
ATOM 718 C C . THR A 1 91 ? -0.783 7.619 -3.624 1.00 94.88 91 THR A C 1
ATOM 720 O O . THR A 1 91 ? -1.223 6.573 -3.143 1.00 94.88 91 THR A O 1
ATOM 723 N N . VAL A 1 92 ? -0.378 8.625 -2.842 1.00 95.69 92 VAL A N 1
ATOM 724 C CA . VAL A 1 92 ? -0.549 8.597 -1.380 1.00 95.69 92 VAL A CA 1
ATOM 725 C C . VAL A 1 92 ? -2.038 8.511 -1.016 1.00 95.69 92 VAL A C 1
ATOM 727 O O . VAL A 1 92 ? -2.429 7.647 -0.228 1.00 95.69 92 VAL A O 1
ATOM 730 N N . HIS A 1 93 ? -2.893 9.330 -1.635 1.00 94.94 93 HIS A N 1
ATOM 731 C CA . HIS A 1 93 ? -4.338 9.309 -1.399 1.00 94.94 93 HIS A CA 1
ATOM 732 C C . HIS A 1 93 ? -5.009 7.993 -1.807 1.00 94.94 93 HIS A C 1
ATOM 734 O O . HIS A 1 93 ? -5.955 7.570 -1.138 1.00 94.94 93 HIS A O 1
ATOM 740 N N . LEU A 1 94 ? -4.520 7.310 -2.846 1.00 96.31 94 LEU A N 1
ATOM 741 C CA . LEU A 1 94 ? -4.963 5.961 -3.202 1.00 96.31 94 LEU A CA 1
ATOM 742 C C . LEU A 1 94 ? -4.745 4.991 -2.033 1.00 96.31 94 LEU A C 1
ATOM 744 O O . LEU A 1 94 ? -5.680 4.298 -1.628 1.00 96.31 94 LEU A O 1
ATOM 748 N N . PHE A 1 95 ? -3.540 4.964 -1.454 1.00 97.56 95 PHE A N 1
ATOM 749 C CA . PHE A 1 95 ? -3.241 4.078 -0.326 1.00 97.56 95 PHE A CA 1
ATOM 750 C C . PHE A 1 95 ? -4.046 4.433 0.930 1.00 97.56 95 PHE A C 1
ATOM 752 O O . PHE A 1 95 ? -4.529 3.530 1.612 1.00 97.56 95 PHE A O 1
ATOM 759 N N . ILE A 1 96 ? -4.258 5.723 1.208 1.00 97.31 96 ILE A N 1
ATOM 760 C CA . ILE A 1 96 ? -5.120 6.176 2.313 1.00 97.31 96 ILE A CA 1
ATOM 761 C C . ILE A 1 96 ? -6.573 5.727 2.095 1.00 97.31 96 ILE A C 1
ATOM 763 O O . ILE A 1 96 ? -7.209 5.186 3.000 1.00 97.31 96 ILE A O 1
ATOM 767 N N . SER A 1 97 ? -7.100 5.898 0.884 1.00 96.38 97 SER A N 1
ATOM 768 C CA . SER A 1 97 ? -8.481 5.524 0.550 1.00 96.38 97 SER A CA 1
ATOM 769 C C . SER A 1 97 ? -8.705 4.015 0.669 1.00 96.38 97 SER A C 1
ATOM 771 O O . SER A 1 97 ? -9.727 3.563 1.198 1.00 96.38 97 SER A O 1
ATOM 773 N N . LEU A 1 98 ? -7.722 3.220 0.237 1.00 97.12 98 LEU A N 1
ATOM 774 C CA . LEU A 1 98 ? -7.716 1.779 0.463 1.00 97.12 98 LEU A CA 1
ATOM 775 C C . LEU A 1 98 ? -7.664 1.460 1.962 1.00 97.12 98 LEU A C 1
ATOM 777 O O . LEU A 1 98 ? -8.474 0.664 2.429 1.00 97.12 98 LEU A O 1
ATOM 781 N N . LEU A 1 99 ? -6.803 2.121 2.747 1.00 96.81 99 LEU A N 1
ATOM 782 C CA . LEU A 1 99 ? -6.738 1.909 4.199 1.00 96.81 99 LEU A CA 1
ATOM 783 C C . LEU A 1 99 ? -8.105 2.125 4.855 1.00 96.81 99 LEU A C 1
ATOM 785 O O . LEU A 1 99 ? -8.530 1.318 5.680 1.00 96.81 99 LEU A O 1
ATOM 789 N N . PHE A 1 100 ? -8.822 3.182 4.472 1.00 95.56 100 PHE A N 1
ATOM 790 C CA . PHE A 1 100 ? -10.160 3.449 4.998 1.00 95.56 100 PHE A CA 1
ATOM 791 C C . PHE A 1 100 ? -11.142 2.327 4.679 1.00 95.56 100 PHE A C 1
ATOM 793 O O . PHE A 1 100 ? -11.907 1.930 5.562 1.00 95.56 100 PHE A O 1
ATOM 800 N N . SER A 1 101 ? -11.072 1.780 3.465 1.00 95.38 101 SER A N 1
ATOM 801 C CA . SER A 1 101 ? -11.914 0.663 3.029 1.00 95.38 101 SER A CA 1
ATOM 802 C C . SER A 1 101 ? -11.691 -0.597 3.872 1.00 95.38 101 SER A C 1
ATOM 804 O O . SER A 1 101 ? -12.649 -1.272 4.235 1.00 95.38 101 SER A O 1
ATOM 806 N N . PHE A 1 102 ? -10.445 -0.859 4.279 1.00 94.19 102 PHE A N 1
ATOM 807 C CA . PHE A 1 102 ? -10.070 -2.029 5.086 1.00 94.19 102 PHE A CA 1
ATOM 808 C C . PHE A 1 102 ? -9.927 -1.736 6.589 1.00 94.19 102 PHE A C 1
ATOM 810 O O . PHE A 1 102 ? -9.514 -2.603 7.357 1.00 94.19 102 PHE A O 1
ATOM 817 N N . SER A 1 103 ? -10.299 -0.541 7.056 1.00 90.88 103 SER A N 1
ATOM 818 C CA . SER A 1 103 ? -10.067 -0.108 8.446 1.00 90.88 103 SER A CA 1
ATOM 819 C C . SER A 1 103 ? -10.779 -0.964 9.504 1.00 90.88 103 SER A C 1
ATOM 821 O O . SER A 1 103 ? -10.355 -1.015 10.656 1.00 90.88 103 SER A O 1
ATOM 823 N N . ASN A 1 104 ? -11.847 -1.672 9.124 1.00 88.50 104 ASN A N 1
ATOM 824 C CA . ASN A 1 104 ? -12.569 -2.588 10.009 1.00 88.50 104 ASN A CA 1
ATOM 825 C C . ASN A 1 104 ? -12.170 -4.063 9.838 1.00 88.50 104 ASN A C 1
ATOM 827 O O . ASN A 1 104 ? -12.743 -4.908 10.526 1.00 88.50 104 ASN A O 1
ATOM 831 N N . ALA A 1 105 ? -11.194 -4.385 8.980 1.00 87.88 105 ALA A N 1
ATOM 832 C CA . ALA A 1 105 ? -10.840 -5.764 8.635 1.00 87.88 105 ALA A CA 1
ATOM 833 C C . ALA A 1 105 ? -10.453 -6.624 9.855 1.00 87.88 105 ALA A C 1
ATOM 835 O O . ALA A 1 105 ? -10.741 -7.819 9.895 1.00 87.88 105 ALA A O 1
ATOM 836 N N . LEU A 1 106 ? -9.878 -6.019 10.902 1.00 82.31 106 LEU A N 1
ATOM 837 C CA . LEU A 1 106 ? -9.494 -6.719 12.140 1.00 82.31 106 LEU A CA 1
ATOM 838 C C . LEU A 1 106 ? -10.679 -7.291 12.919 1.00 82.31 106 LEU A C 1
ATOM 840 O O . LEU A 1 106 ? -10.535 -8.299 13.598 1.00 82.31 106 LEU A O 1
ATOM 844 N N . LYS A 1 107 ? -11.865 -6.690 12.788 1.00 82.38 107 LYS A N 1
ATOM 845 C CA . LYS A 1 107 ? -13.096 -7.201 13.412 1.00 82.38 107 LYS A CA 1
ATOM 846 C C . LYS A 1 107 ? -13.706 -8.361 12.623 1.00 82.38 107 LYS A C 1
ATOM 848 O O . LYS A 1 107 ? -14.597 -9.042 13.127 1.00 82.38 107 LYS A O 1
ATOM 853 N N . GLY A 1 108 ? -13.288 -8.526 11.370 1.00 80.38 108 GLY A N 1
ATOM 854 C CA . GLY A 1 108 ? -13.764 -9.559 10.465 1.00 80.38 108 GLY A CA 1
ATOM 855 C C . GLY A 1 108 ? -13.038 -10.889 10.650 1.00 80.38 108 GLY A C 1
ATOM 856 O O . GLY A 1 108 ? -12.164 -11.048 11.498 1.00 80.38 108 GLY A O 1
ATOM 857 N N . THR A 1 109 ? -13.408 -11.857 9.814 1.00 81.94 109 THR A N 1
ATOM 858 C CA . THR A 1 109 ? -12.723 -13.158 9.711 1.00 81.94 109 THR A CA 1
ATOM 859 C C . THR A 1 109 ? -12.032 -13.348 8.361 1.00 81.94 109 THR A C 1
ATOM 861 O O . THR A 1 109 ? -11.364 -14.364 8.155 1.00 81.94 109 THR A O 1
ATOM 864 N N . ASP A 1 110 ? -12.170 -12.378 7.448 1.00 88.00 110 ASP A N 1
ATOM 865 C CA . ASP A 1 110 ? -11.519 -12.426 6.147 1.00 88.00 110 ASP A CA 1
ATOM 866 C C . ASP A 1 110 ? -10.028 -12.108 6.296 1.00 88.00 110 ASP A C 1
ATOM 868 O O . ASP A 1 110 ? -9.605 -10.991 6.601 1.00 88.00 110 ASP A O 1
ATOM 872 N N . ARG A 1 111 ? -9.218 -13.139 6.076 1.00 85.75 111 ARG A N 1
ATOM 873 C CA . ARG A 1 111 ? -7.767 -13.064 6.218 1.00 85.75 111 ARG A CA 1
ATOM 874 C C . ARG A 1 111 ? -7.116 -12.208 5.136 1.00 85.75 111 ARG A C 1
ATOM 876 O O . ARG A 1 111 ? -6.085 -11.603 5.410 1.00 85.75 111 ARG A O 1
ATOM 883 N N . LEU A 1 112 ? -7.678 -12.162 3.926 1.00 88.50 112 LEU A N 1
ATOM 884 C CA . LEU A 1 112 ? -7.141 -11.333 2.847 1.00 88.50 112 LEU A CA 1
ATOM 885 C C . LEU A 1 112 ? -7.369 -9.855 3.151 1.00 88.50 112 LEU A C 1
ATOM 887 O O . LEU A 1 112 ? -6.468 -9.048 2.928 1.00 88.50 112 LEU A O 1
ATOM 891 N N . GLU A 1 113 ? -8.523 -9.501 3.713 1.00 91.56 113 GLU A N 1
ATOM 892 C CA . GLU A 1 113 ? -8.797 -8.131 4.161 1.00 91.56 113 GLU A CA 1
ATOM 893 C C . GLU A 1 113 ? -7.865 -7.717 5.305 1.00 91.56 113 GLU A C 1
ATOM 895 O O . GLU A 1 113 ? -7.258 -6.645 5.259 1.00 91.56 113 GLU A O 1
ATOM 900 N N . GLN A 1 114 ? -7.696 -8.584 6.309 1.00 89.19 114 GLN A N 1
ATOM 901 C CA . GLN A 1 114 ? -6.777 -8.339 7.424 1.00 89.19 114 GLN A CA 1
ATOM 902 C C . GLN A 1 114 ? -5.346 -8.144 6.924 1.00 89.19 114 GLN A C 1
ATOM 904 O O . GLN A 1 114 ? -4.682 -7.178 7.291 1.00 89.19 114 GLN A O 1
ATOM 909 N N . PHE A 1 115 ? -4.882 -9.024 6.039 1.00 89.69 115 PHE A N 1
ATOM 910 C CA . PHE A 1 115 ? -3.560 -8.916 5.440 1.00 89.69 115 PHE A CA 1
ATOM 911 C C . PHE A 1 115 ? -3.402 -7.632 4.610 1.00 89.69 115 PHE A C 1
ATOM 913 O O . PHE A 1 115 ? -2.376 -6.960 4.701 1.00 89.69 115 PHE A O 1
ATOM 920 N N . THR A 1 116 ? -4.433 -7.247 3.852 1.00 93.81 116 THR A N 1
ATOM 921 C CA . THR A 1 116 ? -4.457 -5.996 3.076 1.00 93.81 116 THR A CA 1
ATOM 922 C C . THR A 1 116 ? -4.270 -4.784 3.978 1.00 93.81 116 THR A C 1
ATOM 924 O O . THR A 1 116 ? -3.444 -3.922 3.683 1.00 93.81 116 THR A O 1
ATOM 927 N N . LEU A 1 117 ? -4.975 -4.740 5.112 1.00 93.75 117 LEU A N 1
ATOM 928 C CA . LEU A 1 117 ? -4.816 -3.680 6.102 1.00 93.75 117 LEU A CA 1
ATOM 929 C C . LEU A 1 117 ? -3.371 -3.596 6.616 1.00 93.75 117 LEU A C 1
ATOM 931 O O . LEU A 1 117 ? -2.800 -2.505 6.662 1.00 93.75 117 LEU A O 1
ATOM 935 N N . VAL A 1 118 ? -2.755 -4.729 6.968 1.00 91.94 118 VAL A N 1
ATOM 936 C CA . VAL A 1 118 ? -1.364 -4.739 7.453 1.00 91.94 118 VAL A CA 1
ATOM 937 C C . VAL A 1 118 ? -0.392 -4.277 6.366 1.00 91.94 118 VAL A C 1
ATOM 939 O O . VAL A 1 118 ? 0.510 -3.486 6.654 1.00 91.94 118 VAL A O 1
ATOM 942 N N . ALA A 1 119 ? -0.586 -4.703 5.116 1.00 93.75 119 ALA A N 1
ATOM 943 C CA . ALA A 1 119 ? 0.233 -4.259 3.993 1.00 93.75 119 ALA A CA 1
ATOM 944 C C . ALA A 1 119 ? 0.135 -2.740 3.780 1.00 93.75 119 ALA A C 1
ATOM 946 O O . ALA A 1 119 ? 1.159 -2.069 3.651 1.00 93.75 119 ALA A O 1
ATOM 947 N N . LEU A 1 120 ? -1.078 -2.181 3.822 1.00 96.81 120 LEU A N 1
ATOM 948 C CA . LEU A 1 120 ? -1.314 -0.742 3.670 1.00 96.81 120 LEU A CA 1
ATOM 949 C C . LEU A 1 120 ? -0.667 0.070 4.794 1.00 96.81 120 LEU A C 1
ATOM 951 O O . LEU A 1 120 ? -0.010 1.071 4.518 1.00 96.81 120 LEU A O 1
ATOM 955 N N . LEU A 1 121 ? -0.777 -0.378 6.047 1.00 95.31 121 LEU A N 1
ATOM 956 C CA . LEU A 1 121 ? -0.097 0.273 7.172 1.00 95.31 121 LEU A CA 1
ATOM 957 C C . LEU A 1 121 ? 1.425 0.266 7.002 1.00 95.31 121 LEU A C 1
ATOM 959 O O . LEU A 1 121 ? 2.080 1.264 7.285 1.00 95.31 121 LEU A O 1
ATOM 963 N N . ASN A 1 122 ? 1.997 -0.828 6.502 1.00 94.62 122 ASN A N 1
ATOM 964 C CA . ASN A 1 122 ? 3.433 -0.904 6.247 1.00 94.62 122 ASN A CA 1
ATOM 965 C C . ASN A 1 122 ? 3.874 -0.012 5.080 1.00 94.62 122 ASN A C 1
ATOM 967 O O . ASN A 1 122 ? 4.907 0.642 5.190 1.00 94.62 122 ASN A O 1
ATOM 971 N N . ILE A 1 123 ? 3.079 0.088 4.010 1.00 95.94 123 ILE A N 1
ATOM 972 C CA . ILE A 1 123 ? 3.320 1.046 2.920 1.00 95.94 123 ILE A CA 1
ATOM 973 C C . ILE A 1 123 ? 3.296 2.479 3.453 1.00 95.94 123 ILE A C 1
ATOM 975 O O . ILE A 1 123 ? 4.237 3.232 3.217 1.00 95.94 123 ILE A O 1
ATOM 979 N N . LEU A 1 124 ? 2.265 2.855 4.215 1.00 96.38 124 LEU A N 1
ATOM 980 C CA . LEU A 1 124 ? 2.158 4.196 4.798 1.00 96.38 124 LEU A CA 1
ATOM 981 C C . LEU A 1 124 ? 3.295 4.479 5.785 1.00 96.38 124 LEU A C 1
ATOM 983 O O . LEU A 1 124 ? 3.800 5.601 5.845 1.00 96.38 124 LEU A O 1
ATOM 987 N N . TRP A 1 125 ? 3.765 3.461 6.507 1.00 95.12 125 TRP A N 1
ATOM 988 C CA . TRP A 1 125 ? 4.954 3.597 7.333 1.00 95.12 125 TRP A CA 1
ATOM 989 C C . TRP A 1 125 ? 6.210 3.841 6.490 1.00 95.12 125 TRP A C 1
ATOM 991 O O . TRP A 1 125 ? 6.944 4.784 6.788 1.00 95.12 125 TRP A O 1
ATOM 1001 N N . SER A 1 126 ? 6.424 3.092 5.401 1.00 94.31 126 SER A N 1
ATOM 1002 C CA . SER A 1 126 ? 7.513 3.359 4.449 1.00 94.31 126 SER A CA 1
ATOM 1003 C C . SER A 1 126 ? 7.457 4.788 3.896 1.00 94.31 126 SER A C 1
ATOM 1005 O O . SER A 1 126 ? 8.465 5.490 3.919 1.00 94.31 126 SER A O 1
ATOM 1007 N N . ILE A 1 127 ? 6.269 5.249 3.490 1.00 94.62 127 ILE A N 1
ATOM 1008 C CA . ILE A 1 127 ? 6.017 6.620 3.019 1.00 94.62 127 ILE A CA 1
ATOM 1009 C C . ILE A 1 127 ? 6.421 7.645 4.088 1.00 94.62 127 ILE A C 1
ATOM 1011 O O . ILE A 1 127 ? 7.101 8.623 3.787 1.00 94.62 127 ILE A O 1
ATOM 1015 N N . SER A 1 128 ? 6.074 7.401 5.353 1.00 94.50 128 SER A N 1
ATOM 1016 C CA . SER A 1 128 ? 6.320 8.354 6.441 1.00 94.50 128 SER A CA 1
ATOM 1017 C C . SER A 1 128 ? 7.804 8.611 6.747 1.00 94.50 128 SER A C 1
ATOM 1019 O O . SER A 1 128 ? 8.116 9.601 7.404 1.00 94.50 128 SER A O 1
ATOM 1021 N N . PHE A 1 129 ? 8.738 7.761 6.300 1.00 90.94 129 PHE A N 1
ATOM 1022 C CA . PHE A 1 129 ? 10.166 7.989 6.558 1.00 90.94 129 PHE A CA 1
ATOM 1023 C C . PHE A 1 129 ? 10.722 9.215 5.828 1.00 90.94 129 PHE A C 1
ATOM 1025 O O . PHE A 1 129 ? 11.686 9.813 6.313 1.00 90.94 129 PHE A O 1
ATOM 1032 N N . GLN A 1 130 ? 10.130 9.612 4.698 1.00 88.00 130 GLN A N 1
ATOM 1033 C CA . GLN A 1 130 ? 10.589 10.778 3.949 1.00 88.00 130 GLN A CA 1
ATOM 1034 C C . GLN A 1 130 ? 9.823 12.041 4.377 1.00 88.00 130 GLN A C 1
ATOM 1036 O O . GLN A 1 130 ? 8.591 12.035 4.344 1.00 88.00 130 GLN A O 1
ATOM 1041 N N . PRO A 1 131 ? 10.509 13.147 4.739 1.00 87.50 131 PRO A N 1
ATOM 1042 C CA . PRO A 1 131 ? 9.853 14.338 5.287 1.00 87.50 131 PRO A CA 1
ATOM 1043 C C . PRO A 1 131 ? 8.728 14.904 4.416 1.00 87.50 131 PRO A C 1
ATOM 1045 O O . PRO A 1 131 ? 7.646 15.185 4.928 1.00 87.50 131 PRO A O 1
ATOM 1048 N N . ASN A 1 132 ? 8.953 15.006 3.103 1.00 87.94 132 ASN A N 1
ATOM 1049 C CA . ASN A 1 132 ? 7.975 15.571 2.168 1.00 87.94 132 ASN A CA 1
ATOM 1050 C C . ASN A 1 132 ? 6.690 14.732 2.109 1.00 87.94 132 ASN A C 1
ATOM 1052 O O . ASN A 1 132 ? 5.591 15.275 2.060 1.00 87.94 132 ASN A O 1
ATOM 1056 N N . TYR A 1 133 ? 6.815 13.405 2.148 1.00 91.06 133 TYR A N 1
ATOM 1057 C CA . TYR A 1 133 ? 5.655 12.519 2.103 1.00 91.06 133 TYR A CA 1
ATOM 1058 C C . TYR A 1 133 ? 4.961 12.423 3.460 1.00 91.06 133 TYR A C 1
ATOM 1060 O O . TYR A 1 133 ? 3.739 12.346 3.527 1.00 91.06 133 TYR A O 1
ATOM 1068 N N . ALA A 1 134 ? 5.718 12.483 4.557 1.00 91.69 134 ALA A N 1
ATOM 1069 C CA . ALA A 1 134 ? 5.149 12.549 5.896 1.00 91.69 134 ALA A CA 1
ATOM 1070 C C . ALA A 1 134 ? 4.289 13.805 6.091 1.00 91.69 134 ALA A C 1
ATOM 1072 O O . ALA A 1 134 ? 3.240 13.723 6.723 1.00 91.69 134 ALA A O 1
ATOM 1073 N N . GLN A 1 135 ? 4.706 14.946 5.531 1.00 90.19 135 GLN A N 1
ATOM 1074 C CA . GLN A 1 135 ? 3.888 16.160 5.507 1.00 90.19 135 GLN A CA 1
ATOM 1075 C C . GLN A 1 135 ? 2.593 15.956 4.715 1.00 90.19 135 GLN A C 1
ATOM 1077 O O . GLN A 1 135 ? 1.554 16.449 5.139 1.00 90.19 135 GLN A O 1
ATOM 1082 N N . GLU A 1 136 ? 2.627 15.218 3.601 1.00 91.88 136 GLU A N 1
ATOM 1083 C CA . GLU A 1 136 ? 1.417 14.880 2.843 1.00 91.88 136 GLU A CA 1
ATOM 1084 C C . GLU A 1 136 ? 0.455 14.017 3.669 1.00 91.88 136 GLU A C 1
ATOM 1086 O O . GLU A 1 136 ? -0.724 14.345 3.767 1.00 91.88 136 GLU A O 1
ATOM 1091 N N . LEU A 1 137 ? 0.962 12.977 4.345 1.00 94.06 137 LEU A N 1
ATOM 1092 C CA . LEU A 1 137 ? 0.160 12.143 5.249 1.00 94.06 137 LEU A CA 1
ATOM 1093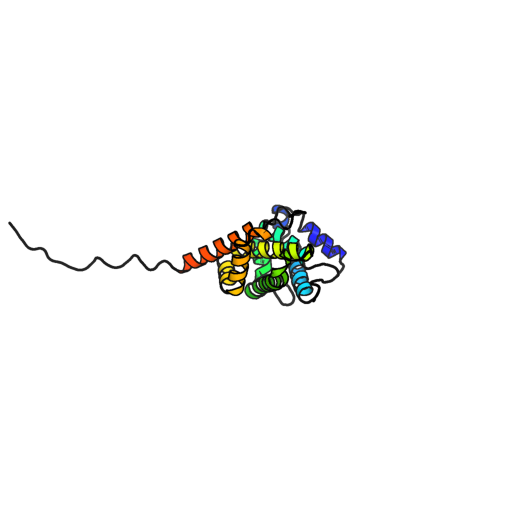 C C . LEU A 1 137 ? -0.473 12.962 6.382 1.00 94.06 137 LEU A C 1
ATOM 1095 O O . LEU A 1 137 ? -1.618 12.727 6.754 1.00 94.06 137 LEU A O 1
ATOM 1099 N N . ALA A 1 138 ? 0.264 13.933 6.923 1.00 92.38 138 ALA A N 1
ATOM 1100 C CA . ALA A 1 138 ? -0.181 14.749 8.047 1.00 92.38 138 ALA A CA 1
ATOM 1101 C C . ALA A 1 138 ? -1.345 15.697 7.709 1.00 92.38 138 ALA A C 1
ATOM 1103 O O . ALA A 1 138 ? -1.997 16.199 8.621 1.00 92.38 138 ALA A O 1
ATOM 1104 N N . LYS A 1 139 ? -1.606 15.953 6.420 1.00 92.06 139 LYS A N 1
ATOM 1105 C CA . LYS A 1 139 ? -2.734 16.788 5.973 1.00 92.06 139 LYS A CA 1
ATOM 1106 C C . LYS A 1 139 ? -4.084 16.087 6.126 1.00 92.06 139 LYS A C 1
ATOM 1108 O O . LYS A 1 139 ? -5.108 16.765 6.140 1.00 92.06 139 LYS A O 1
ATOM 1113 N N . ASP A 1 140 ? -4.104 14.757 6.206 1.00 94.00 140 ASP A N 1
ATOM 1114 C CA . ASP A 1 140 ? -5.335 13.979 6.332 1.00 94.00 140 ASP A CA 1
ATOM 1115 C C . ASP A 1 140 ? -5.631 13.689 7.814 1.00 94.00 140 ASP A C 1
ATOM 1117 O O . ASP A 1 140 ? -5.162 12.709 8.389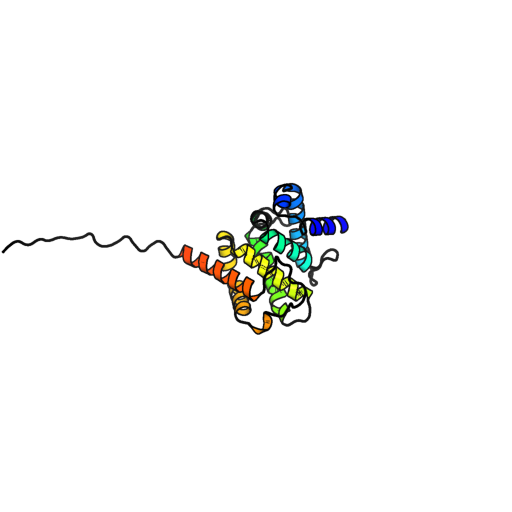 1.00 94.00 140 ASP A O 1
ATOM 1121 N N . GLU A 1 141 ? -6.417 14.559 8.456 1.00 93.44 141 GLU A N 1
ATOM 1122 C CA . GLU A 1 141 ? -6.781 14.421 9.878 1.00 93.44 141 GLU A CA 1
ATOM 1123 C C . GLU A 1 141 ? -7.463 13.075 10.173 1.00 93.44 141 GLU A C 1
ATOM 1125 O O . GLU A 1 141 ? -7.190 12.434 11.190 1.00 93.44 141 GLU A O 1
ATOM 1130 N N . LYS A 1 142 ? -8.302 12.593 9.247 1.00 94.56 142 LYS A N 1
ATOM 1131 C CA . LYS A 1 142 ? -9.022 11.324 9.394 1.00 94.56 142 LYS A CA 1
ATOM 1132 C C . LYS A 1 142 ? -8.071 10.129 9.356 1.00 94.56 142 LYS A C 1
ATOM 1134 O O . LYS A 1 142 ? -8.295 9.152 10.076 1.00 94.56 142 LYS A O 1
ATOM 1139 N N . LEU A 1 143 ? -7.020 10.190 8.534 1.00 95.56 143 LEU A N 1
ATOM 1140 C CA . LEU A 1 143 ? -5.941 9.208 8.567 1.00 95.56 143 LEU A CA 1
ATOM 1141 C C . LEU A 1 143 ? -5.315 9.166 9.958 1.00 95.56 143 LEU A C 1
ATOM 1143 O O . LEU A 1 143 ? -5.236 8.084 10.536 1.00 95.56 143 LEU A O 1
ATOM 1147 N N . ILE A 1 144 ? -4.914 10.316 10.502 1.00 95.44 144 ILE A N 1
ATOM 1148 C CA . ILE A 1 144 ? -4.253 10.379 11.811 1.00 95.44 144 ILE A CA 1
ATOM 1149 C C . ILE A 1 144 ? -5.143 9.782 12.905 1.00 95.44 144 ILE A C 1
ATOM 1151 O O . ILE A 1 144 ? -4.687 8.893 13.621 1.00 95.44 144 ILE A O 1
ATOM 1155 N N . GLU A 1 145 ? -6.429 10.140 12.953 1.00 93.56 145 GLU A N 1
ATOM 1156 C CA . GLU A 1 145 ? -7.380 9.556 13.911 1.00 93.56 145 GLU A CA 1
ATOM 1157 C C . GLU A 1 145 ? -7.479 8.024 13.810 1.00 93.56 145 GLU A C 1
ATOM 1159 O O . GLU A 1 145 ? -7.640 7.326 14.814 1.00 93.56 145 GLU A O 1
ATOM 1164 N N . ILE A 1 146 ? -7.448 7.472 12.593 1.00 92.94 146 ILE A N 1
ATOM 1165 C CA . ILE A 1 146 ? -7.507 6.020 12.375 1.00 92.94 146 ILE A CA 1
ATOM 1166 C C . ILE A 1 146 ? -6.210 5.351 12.838 1.00 92.94 146 ILE A C 1
ATOM 1168 O O . ILE A 1 146 ? -6.262 4.303 13.483 1.00 92.94 146 ILE A O 1
ATOM 1172 N N . ILE A 1 147 ? -5.055 5.952 12.545 1.00 93.81 147 ILE A N 1
ATOM 1173 C CA . ILE A 1 147 ? -3.757 5.431 12.983 1.00 93.81 147 ILE A CA 1
ATOM 1174 C C . ILE A 1 147 ? -3.648 5.450 14.515 1.00 93.81 147 ILE A C 1
ATOM 1176 O O . ILE A 1 147 ? -3.196 4.461 15.094 1.00 93.81 147 ILE A O 1
ATOM 1180 N N . GLU A 1 148 ? -4.107 6.516 15.176 1.00 92.44 148 GLU A N 1
ATOM 1181 C CA . GLU A 1 148 ? -4.165 6.608 16.642 1.00 92.44 148 GLU A CA 1
ATOM 1182 C C . GLU A 1 148 ? -5.051 5.507 17.239 1.00 92.44 148 GLU A C 1
ATOM 1184 O O . GLU A 1 148 ? -4.605 4.767 18.117 1.00 92.44 148 GLU A O 1
ATOM 1189 N N . LYS A 1 149 ? -6.252 5.290 16.684 1.00 89.88 149 LYS A N 1
ATOM 1190 C CA . LYS A 1 149 ? -7.144 4.194 17.111 1.00 89.88 149 LYS A CA 1
ATOM 1191 C C . LYS A 1 149 ? -6.478 2.821 17.012 1.00 89.88 149 LYS A C 1
ATOM 1193 O O . LYS A 1 149 ? -6.657 1.991 17.902 1.00 89.88 149 LYS A O 1
ATOM 1198 N N . PHE A 1 150 ? -5.713 2.561 15.951 1.00 88.81 150 PHE A N 1
ATOM 1199 C CA . PHE A 1 150 ? -4.973 1.302 15.826 1.00 88.81 150 PHE A CA 1
ATOM 1200 C C . PHE A 1 150 ? -3.800 1.193 16.809 1.00 88.81 150 PHE A C 1
ATOM 1202 O O . PHE A 1 150 ? -3.492 0.092 17.264 1.00 88.81 150 PHE A O 1
ATOM 1209 N N . ALA A 1 151 ? -3.133 2.302 17.138 1.00 86.69 151 ALA A N 1
ATOM 1210 C CA . ALA A 1 151 ? -2.038 2.316 18.107 1.00 86.69 151 ALA A CA 1
ATOM 1211 C C . ALA A 1 151 ? -2.520 2.040 19.544 1.00 86.69 151 ALA A C 1
ATOM 1213 O O . ALA A 1 151 ? -1.815 1.377 20.305 1.00 86.69 151 ALA A O 1
ATOM 1214 N N . GLU A 1 152 ? -3.722 2.503 19.894 1.00 85.19 152 GLU A N 1
ATOM 1215 C CA . GLU A 1 152 ? -4.317 2.354 21.230 1.00 85.19 152 GLU A CA 1
ATOM 1216 C C . GLU A 1 152 ? -4.997 0.996 21.465 1.00 85.19 152 GLU A C 1
ATOM 1218 O O . GLU A 1 152 ? -5.141 0.554 22.608 1.00 85.19 152 GLU A O 1
ATOM 1223 N N . ASN A 1 153 ? -5.439 0.315 20.405 1.00 77.12 153 ASN A N 1
ATOM 1224 C CA . ASN A 1 153 ? -6.218 -0.909 20.544 1.00 77.12 153 ASN A CA 1
ATOM 1225 C C . ASN A 1 153 ? -5.326 -2.154 20.671 1.00 77.12 153 ASN A C 1
ATOM 1227 O O . ASN A 1 153 ? -4.992 -2.797 19.680 1.00 77.12 153 ASN A O 1
ATOM 1231 N N . ASP A 1 154 ? -4.975 -2.520 21.904 1.00 64.38 154 ASP A N 1
ATOM 1232 C CA . ASP A 1 154 ? -4.125 -3.683 22.205 1.00 64.38 154 ASP A CA 1
ATOM 1233 C C . ASP A 1 154 ? -4.750 -5.047 21.856 1.00 64.38 154 ASP A C 1
ATOM 1235 O O . ASP A 1 154 ? -4.025 -6.025 21.688 1.00 64.38 154 ASP A O 1
ATOM 1239 N N . LYS A 1 155 ? -6.078 -5.138 21.702 1.00 60.78 155 LYS A N 1
ATOM 1240 C CA . LYS A 1 155 ? -6.765 -6.412 21.410 1.00 60.78 155 LYS A CA 1
ATOM 1241 C C . LYS A 1 155 ? -6.641 -6.854 19.955 1.00 60.78 155 LYS A C 1
ATOM 1243 O O . LYS A 1 155 ? -6.749 -8.046 19.682 1.00 60.78 155 LYS A O 1
ATOM 1248 N N . ASP A 1 156 ? -6.382 -5.912 19.052 1.00 56.66 156 ASP A N 1
ATOM 124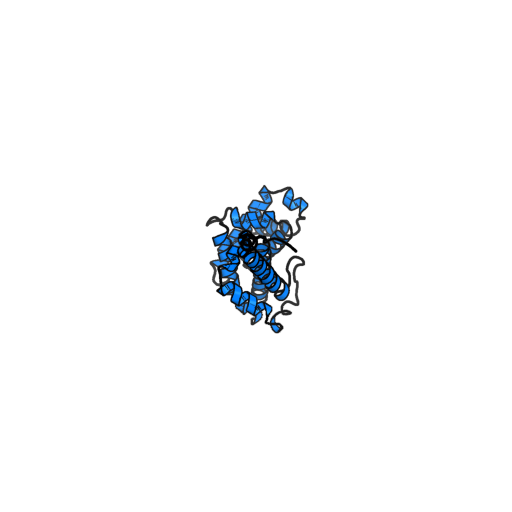9 C CA . ASP A 1 156 ? -6.356 -6.170 17.613 1.00 56.66 156 ASP A CA 1
ATOM 1250 C C . ASP A 1 156 ? -4.930 -6.396 17.065 1.00 56.66 156 ASP A C 1
ATOM 1252 O O . ASP A 1 156 ? -4.717 -6.503 15.856 1.00 56.66 156 ASP A O 1
ATOM 1256 N N . GLN A 1 157 ? -3.931 -6.469 17.952 1.00 57.22 157 GLN A N 1
ATOM 1257 C CA . GLN A 1 157 ? -2.507 -6.413 17.593 1.00 57.22 157 GLN A CA 1
ATOM 1258 C C . GLN A 1 157 ? -1.869 -7.774 17.272 1.00 57.22 157 GLN A C 1
ATOM 1260 O O . GLN A 1 157 ? -0.859 -7.798 16.568 1.00 57.22 157 GLN A O 1
ATOM 1265 N N . ASP A 1 158 ? -2.480 -8.879 17.712 1.00 53.97 158 ASP A N 1
ATOM 1266 C CA . ASP A 1 158 ? -1.970 -10.252 17.539 1.00 53.97 158 ASP A CA 1
ATOM 1267 C C . ASP A 1 158 ? -2.755 -11.071 16.487 1.00 53.97 158 ASP A C 1
ATOM 1269 O O . ASP A 1 158 ? -2.582 -12.280 16.364 1.00 53.97 158 ASP A O 1
ATOM 1273 N N . ILE A 1 159 ? -3.631 -10.429 15.702 1.00 55.47 159 ILE A N 1
ATOM 1274 C CA . ILE A 1 159 ? -4.678 -11.118 14.919 1.00 55.47 159 ILE A CA 1
ATOM 1275 C C . ILE A 1 159 ? -4.143 -11.976 13.754 1.00 55.47 159 ILE A C 1
ATOM 1277 O O . ILE A 1 159 ? -4.817 -12.917 13.333 1.00 55.47 159 ILE A O 1
ATOM 1281 N N . ILE A 1 160 ? -2.928 -11.734 13.250 1.00 55.78 160 ILE A N 1
ATOM 1282 C CA . ILE A 1 160 ? -2.369 -12.521 12.137 1.00 55.78 160 ILE A CA 1
ATOM 1283 C C . ILE A 1 160 ? -1.264 -13.462 12.638 1.00 55.78 160 ILE A C 1
ATOM 1285 O O . ILE A 1 160 ? -0.074 -13.209 12.465 1.00 55.78 160 ILE A O 1
ATOM 1289 N N . GLU A 1 161 ? -1.663 -14.589 13.234 1.00 50.50 161 GLU A N 1
ATOM 1290 C CA . GLU A 1 161 ? -0.743 -15.665 13.650 1.00 50.50 161 GLU A CA 1
ATOM 1291 C C . GLU A 1 161 ? -0.098 -16.416 12.461 1.00 50.50 161 GLU A C 1
ATOM 1293 O O . GLU A 1 161 ? 0.874 -17.151 12.641 1.00 50.50 161 GLU A O 1
ATOM 1298 N N . GLN A 1 162 ? -0.609 -16.259 11.231 1.00 49.31 162 GLN A N 1
ATOM 1299 C CA . GLN A 1 162 ? -0.136 -17.000 10.054 1.00 49.31 162 GLN A CA 1
ATOM 1300 C C . GLN A 1 162 ? 0.526 -16.098 9.009 1.00 49.31 162 GLN A C 1
ATOM 1302 O O . GLN A 1 162 ? -0.095 -15.201 8.458 1.00 49.31 162 GLN A O 1
ATOM 1307 N N . TYR A 1 163 ? 1.794 -16.417 8.724 1.00 50.91 163 TYR A N 1
ATOM 1308 C CA . TYR A 1 163 ? 2.653 -15.856 7.675 1.00 50.91 163 TYR A CA 1
ATOM 1309 C C . TYR A 1 163 ? 2.650 -14.321 7.590 1.00 50.91 163 TYR A C 1
ATOM 1311 O O . TYR A 1 163 ? 2.107 -13.727 6.667 1.00 50.91 163 TYR A O 1
ATOM 1319 N N . LYS A 1 164 ? 3.340 -13.681 8.540 1.00 61.81 164 LYS A N 1
ATOM 1320 C CA . LYS A 1 164 ? 3.843 -12.308 8.408 1.00 61.81 164 LYS A CA 1
ATOM 1321 C C . LYS A 1 164 ? 5.134 -12.366 7.575 1.00 61.81 164 LYS A C 1
ATOM 1323 O O . LYS A 1 164 ? 6.124 -12.929 8.062 1.00 61.81 164 LYS A O 1
ATOM 1328 N N . PRO A 1 165 ? 5.166 -11.850 6.331 1.00 65.06 165 PRO A N 1
ATOM 1329 C CA . PRO A 1 165 ? 6.409 -11.767 5.573 1.00 65.06 165 PRO A CA 1
ATOM 1330 C C . PRO A 1 165 ? 7.445 -10.990 6.386 1.00 65.06 165 PRO A C 1
ATOM 1332 O O . PRO A 1 165 ? 7.101 -10.025 7.063 1.00 65.06 165 PRO A O 1
ATOM 1335 N N . ARG A 1 166 ? 8.728 -11.369 6.315 1.00 67.12 166 ARG A N 1
ATOM 1336 C CA . ARG A 1 166 ? 9.799 -10.698 7.087 1.00 67.12 166 ARG A CA 1
ATOM 1337 C C . ARG A 1 166 ? 9.900 -9.190 6.827 1.00 67.12 166 ARG A C 1
ATOM 1339 O O . ARG A 1 166 ? 10.485 -8.485 7.634 1.00 67.12 166 ARG A O 1
ATOM 1346 N N . SER A 1 167 ? 9.399 -8.729 5.685 1.00 69.38 167 SER A N 1
ATOM 1347 C CA . SER A 1 167 ? 9.386 -7.324 5.272 1.00 69.38 167 SER A CA 1
ATOM 1348 C C . SER A 1 167 ? 8.194 -6.530 5.801 1.00 69.38 167 SER A C 1
ATOM 1350 O O . SER A 1 167 ? 8.129 -5.332 5.570 1.00 69.38 167 SER A O 1
ATOM 1352 N N . MET A 1 168 ? 7.227 -7.180 6.440 1.00 80.56 168 MET A N 1
ATOM 1353 C CA . MET A 1 168 ? 6.031 -6.537 6.961 1.00 80.56 168 MET A CA 1
ATOM 1354 C C . MET A 1 168 ? 6.141 -6.515 8.475 1.00 80.56 168 MET A C 1
ATOM 1356 O O . MET A 1 168 ? 6.543 -7.515 9.055 1.00 80.56 168 MET A O 1
ATOM 1360 N N . GLU A 1 169 ? 5.795 -5.406 9.113 1.00 83.62 169 GLU A N 1
ATOM 1361 C CA . GLU A 1 169 ? 5.790 -5.247 10.562 1.00 83.62 169 GLU A CA 1
ATOM 1362 C C . GLU A 1 169 ? 4.379 -5.307 11.148 1.00 83.62 169 GLU A C 1
ATOM 1364 O O . GLU A 1 169 ? 3.392 -5.315 10.410 1.00 83.62 169 GLU A O 1
ATOM 1369 N N . SER A 1 170 ? 4.268 -5.447 12.476 1.00 84.31 170 SER A N 1
ATOM 1370 C CA . SER A 1 170 ? 2.946 -5.564 13.104 1.00 84.31 170 SER A CA 1
ATOM 1371 C C . SER A 1 170 ? 2.179 -4.249 12.993 1.00 84.31 170 SER A C 1
ATOM 1373 O O . SER A 1 170 ? 2.778 -3.182 12.854 1.00 84.31 170 SER A O 1
ATOM 1375 N N . ILE A 1 171 ? 0.853 -4.317 13.123 1.00 87.62 171 ILE A N 1
ATOM 1376 C CA . ILE A 1 171 ? -0.022 -3.135 13.125 1.00 87.62 171 ILE A CA 1
ATOM 1377 C C . ILE A 1 171 ? 0.476 -2.110 14.139 1.00 87.62 171 ILE A C 1
ATOM 1379 O O . ILE A 1 171 ? 0.700 -0.962 13.775 1.00 87.62 171 ILE A O 1
ATOM 1383 N N . LYS A 1 172 ? 0.754 -2.550 15.375 1.00 85.62 172 LYS A N 1
ATOM 1384 C CA . LYS A 1 172 ? 1.268 -1.690 16.448 1.00 85.62 172 LYS A CA 1
ATOM 1385 C C . LYS A 1 172 ? 2.577 -0.999 16.069 1.00 85.62 172 LYS A C 1
ATOM 1387 O O . LYS A 1 172 ? 2.775 0.170 16.383 1.00 85.62 172 LYS A O 1
ATOM 1392 N N . GLN A 1 173 ? 3.511 -1.726 15.460 1.00 88.06 173 GLN A N 1
ATOM 1393 C CA . GLN A 1 173 ? 4.805 -1.156 15.084 1.00 88.06 173 GLN A 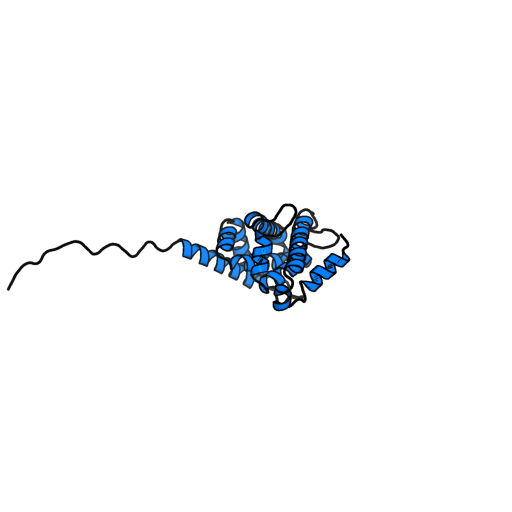CA 1
ATOM 1394 C C . GLN A 1 173 ? 4.651 -0.155 13.941 1.00 88.06 173 GLN A C 1
ATOM 1396 O O . GLN A 1 173 ? 5.178 0.951 14.040 1.00 88.06 173 GLN A O 1
ATOM 1401 N N . ALA A 1 174 ? 3.885 -0.512 12.909 1.00 91.31 174 ALA A N 1
ATOM 1402 C CA . ALA A 1 174 ? 3.640 0.355 11.767 1.00 91.31 174 ALA A CA 1
ATOM 1403 C C . ALA A 1 174 ? 2.917 1.647 12.173 1.00 91.31 174 ALA A C 1
ATOM 1405 O O . ALA A 1 174 ? 3.358 2.732 11.805 1.00 91.31 174 ALA A O 1
ATOM 1406 N N . THR A 1 175 ? 1.864 1.564 12.991 1.00 92.38 175 THR A N 1
ATOM 1407 C CA . THR A 1 175 ? 1.087 2.741 13.414 1.00 92.38 175 THR A CA 1
ATOM 1408 C C . THR A 1 175 ? 1.906 3.678 14.295 1.00 92.38 175 THR A C 1
ATOM 1410 O O . THR A 1 175 ? 1.959 4.877 14.030 1.00 92.38 175 THR A O 1
ATOM 1413 N N . ASN A 1 176 ? 2.635 3.142 15.278 1.00 91.25 176 ASN A N 1
ATOM 1414 C CA . ASN A 1 176 ? 3.550 3.942 16.095 1.00 91.25 176 ASN A CA 1
ATOM 1415 C C . ASN A 1 176 ? 4.666 4.575 15.257 1.00 91.25 176 ASN A C 1
ATOM 1417 O O . ASN A 1 176 ? 5.042 5.722 15.494 1.00 91.25 176 ASN A O 1
ATOM 1421 N N . GLY A 1 177 ? 5.183 3.843 14.269 1.00 92.75 177 GLY A N 1
ATOM 1422 C CA . GLY A 1 177 ? 6.181 4.339 13.331 1.00 92.75 177 GLY A CA 1
ATOM 1423 C C . GLY A 1 177 ? 5.674 5.518 12.498 1.00 92.75 177 GLY A C 1
ATOM 1424 O O . GLY A 1 177 ? 6.354 6.543 12.420 1.00 92.75 177 GLY A O 1
ATOM 1425 N N . ILE A 1 178 ? 4.459 5.411 11.950 1.00 94.94 178 ILE A N 1
ATOM 1426 C CA . ILE A 1 178 ? 3.788 6.500 11.224 1.00 94.94 178 ILE A CA 1
ATOM 1427 C C . ILE A 1 178 ? 3.639 7.727 12.129 1.00 94.94 178 ILE A C 1
ATOM 1429 O O . ILE A 1 178 ? 4.107 8.807 11.770 1.00 94.94 178 ILE A O 1
ATOM 1433 N N . LEU A 1 179 ? 3.047 7.566 13.319 1.00 94.25 179 LEU A N 1
ATOM 1434 C CA . LEU A 1 179 ? 2.815 8.677 14.251 1.00 94.25 179 LEU A CA 1
ATOM 1435 C C . LEU A 1 179 ? 4.120 9.339 14.684 1.00 94.25 179 LEU A C 1
ATOM 1437 O O . LEU A 1 179 ? 4.195 10.566 14.762 1.00 94.25 179 LEU A O 1
ATOM 1441 N N . HIS A 1 180 ? 5.163 8.552 14.955 1.00 94.06 180 HIS A N 1
ATOM 1442 C CA . HIS A 1 180 ? 6.476 9.083 15.300 1.00 94.06 180 HIS A CA 1
ATOM 1443 C C . HIS A 1 180 ? 7.026 9.970 14.179 1.00 94.06 180 HIS A C 1
ATOM 1445 O O . HIS A 1 180 ? 7.453 11.098 14.436 1.00 94.06 180 HIS A O 1
ATOM 1451 N N . ASN A 1 181 ? 6.991 9.475 12.942 1.00 93.31 181 ASN A N 1
ATOM 1452 C CA . ASN A 1 181 ? 7.562 10.163 11.792 1.00 93.31 181 ASN A CA 1
ATOM 1453 C C . ASN A 1 181 ? 6.765 11.420 11.408 1.00 93.31 181 ASN A C 1
ATOM 1455 O O . ASN A 1 181 ? 7.359 12.478 11.199 1.00 93.31 181 ASN A O 1
ATOM 1459 N N . VAL A 1 182 ? 5.431 11.346 11.399 1.00 91.56 182 VAL A N 1
ATOM 1460 C CA . VAL A 1 182 ? 4.553 12.501 11.151 1.00 91.56 182 VAL A CA 1
ATOM 1461 C C . VAL A 1 182 ? 4.780 13.596 12.203 1.00 91.56 182 VAL A C 1
ATOM 1463 O O . VAL A 1 182 ? 5.051 14.747 11.855 1.00 91.56 182 VAL A O 1
ATOM 1466 N N . ASN A 1 183 ? 4.785 13.242 13.493 1.00 86.69 183 ASN A N 1
ATOM 1467 C CA . ASN A 1 183 ? 4.982 14.208 14.580 1.00 86.69 183 ASN A CA 1
ATOM 1468 C C . ASN A 1 183 ? 6.395 14.804 14.617 1.00 86.69 183 ASN A C 1
ATOM 1470 O O . ASN A 1 183 ? 6.574 15.975 14.964 1.00 86.69 183 ASN A O 1
ATOM 1474 N N . ARG A 1 184 ? 7.421 14.015 14.274 1.00 75.81 184 ARG A N 1
ATOM 1475 C CA . ARG A 1 184 ? 8.803 14.500 14.173 1.00 75.81 184 ARG A CA 1
ATOM 1476 C C . ARG A 1 184 ? 8.930 15.577 13.099 1.00 75.81 184 ARG A C 1
ATOM 1478 O O . ARG A 1 184 ? 9.589 16.585 13.342 1.00 75.81 184 ARG A O 1
ATOM 1485 N N . ASN A 1 185 ? 8.288 15.381 11.951 1.00 62.84 185 ASN A N 1
ATOM 1486 C CA . ASN A 1 185 ? 8.352 16.330 10.844 1.00 62.84 185 ASN A CA 1
ATOM 1487 C C . ASN A 1 185 ? 7.546 17.605 11.138 1.00 62.84 185 ASN A C 1
ATOM 1489 O O . ASN A 1 185 ? 8.054 18.694 10.894 1.00 62.84 185 ASN A O 1
ATOM 1493 N N . TYR A 1 186 ? 6.407 17.502 11.831 1.00 57.22 186 TYR A N 1
ATOM 1494 C CA . TYR A 1 186 ? 5.663 18.670 12.328 1.00 57.22 186 TYR A CA 1
ATOM 1495 C C . TYR A 1 186 ? 6.470 19.540 13.309 1.00 57.22 186 TYR A C 1
ATOM 1497 O O . TYR A 1 186 ? 6.381 20.765 13.295 1.00 57.22 186 TYR A O 1
ATOM 1505 N N . ARG A 1 187 ? 7.287 18.925 14.177 1.00 55.84 187 ARG A N 1
ATOM 1506 C CA . ARG A 1 187 ? 8.123 19.658 15.150 1.00 55.84 187 ARG A CA 1
ATOM 1507 C C . ARG A 1 187 ? 9.296 20.400 14.507 1.00 55.84 187 ARG A C 1
ATOM 1509 O O . ARG A 1 187 ? 9.761 21.379 15.090 1.00 55.84 187 ARG A O 1
ATOM 1516 N N . ASN A 1 188 ? 9.756 19.961 13.337 1.00 52.28 188 ASN A N 1
ATOM 1517 C CA . ASN A 1 188 ? 10.854 20.605 12.616 1.00 52.28 188 ASN A CA 1
ATOM 1518 C C . ASN A 1 188 ? 10.406 21.865 11.852 1.00 52.28 188 ASN A C 1
ATOM 1520 O O . ASN A 1 188 ? 11.225 22.756 11.659 1.00 52.28 188 ASN A O 1
ATOM 1524 N N . ASP A 1 189 ? 9.117 21.998 11.517 1.00 50.62 189 ASP A N 1
ATOM 1525 C CA . ASP A 1 189 ? 8.566 23.205 10.875 1.00 50.62 189 ASP A CA 1
ATOM 1526 C C . ASP A 1 189 ? 8.277 24.350 11.876 1.00 50.62 189 ASP A C 1
ATOM 1528 O O . ASP A 1 189 ? 8.059 25.494 11.482 1.00 50.62 189 ASP A O 1
ATOM 1532 N N . VAL A 1 190 ? 8.320 24.079 13.191 1.00 47.78 190 VAL A N 1
ATOM 1533 C CA . VAL A 1 190 ? 7.945 25.044 14.249 1.00 47.78 190 VAL A CA 1
ATOM 1534 C C . VAL A 1 190 ? 9.146 25.795 14.869 1.00 47.78 190 VAL A C 1
ATOM 1536 O O . VAL A 1 190 ? 8.942 26.732 15.642 1.00 47.78 190 VAL A O 1
ATOM 1539 N N . LYS A 1 191 ? 10.410 25.484 14.530 1.00 38.31 191 LYS A N 1
ATOM 1540 C CA . LYS A 1 191 ? 11.592 26.280 14.960 1.00 38.31 191 LYS A CA 1
ATOM 1541 C C . LYS A 1 191 ? 12.690 26.284 13.880 1.00 38.31 191 LYS A C 1
ATOM 1543 O O . LYS A 1 191 ? 13.125 25.206 13.495 1.00 38.31 191 LYS A O 1
ATOM 1548 N N . PRO A 1 192 ? 13.181 27.469 13.444 1.00 42.62 192 PRO A N 1
ATOM 1549 C CA . PRO A 1 192 ? 13.948 28.355 14.321 1.00 42.62 192 PRO A CA 1
ATOM 1550 C C . PRO A 1 192 ? 13.590 29.841 14.149 1.00 42.62 192 PRO A C 1
ATOM 1552 O O . PRO A 1 192 ? 14.036 30.504 13.224 1.00 42.62 192 PRO A O 1
ATOM 1555 N N . ASN A 1 193 ? 12.833 30.394 15.093 1.00 42.78 193 ASN A N 1
ATOM 1556 C CA . ASN A 1 193 ? 12.791 31.840 15.317 1.00 42.78 193 ASN A CA 1
ATOM 1557 C C . ASN A 1 193 ? 12.530 32.089 16.800 1.00 42.78 193 ASN A C 1
ATOM 1559 O O . ASN A 1 193 ? 11.415 32.401 17.199 1.00 42.78 193 ASN A O 1
ATOM 1563 N N . GLN A 1 194 ? 13.546 31.842 17.630 1.00 45.66 194 GLN A N 1
ATOM 1564 C CA . GLN A 1 194 ? 13.626 32.332 19.010 1.00 45.66 194 GLN A CA 1
ATOM 1565 C C . GLN A 1 194 ? 15.016 32.025 19.581 1.00 45.66 194 GLN A C 1
ATOM 1567 O O . GLN A 1 194 ? 15.186 31.093 20.359 1.00 45.66 194 GLN A O 1
ATOM 1572 N N . GLN A 1 195 ? 16.013 32.793 19.141 1.00 41.88 195 GLN A N 1
ATOM 1573 C CA . GLN A 1 195 ? 17.198 33.175 19.919 1.00 41.88 195 GLN A CA 1
ATOM 1574 C C . GLN A 1 195 ? 18.036 34.140 19.071 1.00 41.88 195 GLN A C 1
ATOM 1576 O O . GLN A 1 195 ? 19.046 33.745 18.518 1.00 41.88 195 GLN A O 1
ATOM 1581 N N . GLU A 1 196 ? 17.584 35.390 18.925 1.00 45.16 196 GLU A N 1
ATOM 1582 C CA . GLU A 1 196 ? 18.471 36.540 18.663 1.00 45.16 196 GLU A CA 1
ATOM 1583 C C . GLU A 1 196 ? 17.687 37.857 18.731 1.00 45.16 196 GLU A C 1
ATOM 1585 O O . GLU A 1 196 ? 17.271 38.426 17.729 1.00 45.16 196 GLU A O 1
ATOM 1590 N N . THR A 1 197 ? 17.399 38.291 19.959 1.00 33.66 197 THR A N 1
ATOM 1591 C CA . THR A 1 197 ? 17.111 39.667 20.430 1.00 33.66 197 THR A CA 1
ATOM 1592 C C . THR A 1 197 ? 16.613 39.466 21.866 1.00 33.66 197 THR A C 1
ATOM 1594 O O . THR A 1 197 ? 15.665 38.729 22.088 1.00 33.66 197 THR A O 1
ATOM 1597 N N . VAL A 1 198 ? 17.244 39.941 22.937 1.00 32.88 198 VAL A N 1
ATOM 1598 C CA . VAL A 1 198 ? 17.661 41.307 23.249 1.00 32.88 198 VAL A CA 1
ATOM 1599 C C . VAL A 1 198 ? 18.698 41.216 24.375 1.00 32.88 198 VAL A C 1
ATOM 1601 O O . VAL A 1 198 ? 18.422 40.582 25.386 1.00 32.88 198 VAL A O 1
ATOM 1604 N N . LEU A 1 199 ? 19.851 41.868 24.224 1.00 34.78 199 LEU A N 1
ATOM 1605 C CA . LEU A 1 199 ? 20.539 42.604 25.298 1.00 34.78 199 LEU A CA 1
ATOM 1606 C C . LEU A 1 199 ? 21.662 43.426 24.655 1.00 34.78 199 LEU A C 1
ATOM 1608 O O . LEU A 1 199 ? 22.845 43.147 24.792 1.00 34.78 199 LEU A O 1
ATOM 1612 N N . ASN A 1 200 ? 21.256 44.443 23.898 1.00 36.59 200 ASN A N 1
ATOM 1613 C CA . ASN A 1 200 ? 22.086 45.606 23.624 1.00 36.59 200 ASN A CA 1
ATOM 1614 C C . ASN A 1 200 ? 21.176 46.832 23.617 1.00 36.59 200 ASN A C 1
ATOM 1616 O O . ASN A 1 200 ? 20.373 46.988 22.702 1.00 36.59 200 ASN A O 1
ATOM 1620 N N . ALA A 1 201 ? 21.310 47.622 24.684 1.00 33.50 201 ALA A N 1
ATOM 1621 C CA . ALA A 1 201 ? 20.899 49.014 24.909 1.00 33.50 201 ALA A CA 1
ATOM 1622 C C . ALA A 1 201 ? 20.431 49.126 26.375 1.00 33.50 201 ALA A C 1
ATOM 1624 O O . ALA A 1 201 ? 19.496 48.441 26.763 1.00 33.50 201 ALA A O 1
ATOM 1625 N N . SER A 1 202 ? 20.990 49.934 27.271 1.00 31.67 202 SER A N 1
ATOM 1626 C CA . SER A 1 202 ? 21.946 51.024 27.127 1.00 31.67 202 SER A CA 1
ATOM 1627 C C . SER A 1 202 ? 22.408 51.462 28.523 1.00 31.67 202 SER A C 1
ATOM 1629 O O . SER A 1 202 ? 21.571 51.645 29.395 1.00 31.67 202 SER A O 1
ATOM 1631 N N . VAL A 1 203 ? 23.724 51.672 28.657 1.00 38.03 203 VAL A N 1
ATOM 1632 C CA . VAL A 1 203 ? 24.390 52.862 29.231 1.00 38.03 203 VAL A CA 1
ATOM 1633 C C . VAL A 1 203 ? 24.092 53.236 30.699 1.00 38.03 203 VAL A C 1
ATOM 1635 O O . VAL A 1 203 ? 22.958 53.482 31.082 1.00 38.03 203 VAL A O 1
ATOM 1638 N N . VAL A 1 204 ? 25.162 53.388 31.492 1.00 36.38 204 VAL A N 1
ATOM 1639 C CA . VAL A 1 204 ? 25.583 54.616 32.216 1.00 36.38 204 VAL A CA 1
ATOM 1640 C C . VAL A 1 204 ? 26.501 54.197 33.377 1.00 36.38 204 VAL A C 1
ATOM 1642 O O . VAL A 1 204 ? 26.059 53.605 34.356 1.00 36.38 204 VAL A O 1
ATOM 1645 N N . ASN A 1 205 ? 27.787 54.544 33.272 1.00 40.19 205 ASN A N 1
ATOM 1646 C CA . ASN A 1 205 ? 28.675 54.683 34.431 1.00 40.19 205 ASN A CA 1
ATOM 1647 C C . ASN A 1 205 ? 28.236 55.891 35.271 1.00 40.19 205 ASN A C 1
ATOM 1649 O O . ASN A 1 205 ? 27.992 56.956 34.697 1.00 40.19 205 ASN A O 1
ATOM 1653 N N . PRO A 1 206 ? 28.317 55.791 36.605 1.00 37.62 206 PRO A N 1
ATOM 1654 C CA . PRO A 1 206 ? 28.769 56.919 37.410 1.00 37.62 206 PRO A CA 1
ATOM 1655 C C . PRO A 1 206 ? 29.896 56.521 38.384 1.00 37.62 206 PRO A C 1
ATOM 1657 O O . PRO A 1 206 ? 29.722 55.683 39.260 1.00 37.62 206 PRO A O 1
ATOM 1660 N N . VAL A 1 207 ? 31.062 57.121 38.133 1.00 38.56 207 VAL A N 1
ATOM 1661 C CA . VAL A 1 207 ? 31.998 57.822 39.041 1.00 38.56 207 VAL A CA 1
ATOM 1662 C C . VAL A 1 207 ? 31.987 57.493 40.554 1.00 38.56 207 VAL A C 1
ATOM 1664 O O . VAL A 1 207 ? 30.984 57.704 41.226 1.00 38.56 207 VAL A O 1
ATOM 1667 N N . GLU A 1 208 ? 33.195 57.109 41.008 1.00 33.22 208 GLU A N 1
ATOM 1668 C CA . GLU A 1 208 ? 33.929 57.334 42.285 1.00 33.22 208 GLU A CA 1
ATOM 1669 C C . GLU A 1 208 ? 33.255 57.067 43.639 1.00 33.22 208 GLU A C 1
ATOM 1671 O O . GLU A 1 208 ? 32.203 57.626 43.923 1.00 33.22 208 GLU A O 1
ATOM 1676 N N . TRP A 1 209 ? 33.934 56.286 44.502 1.00 39.34 209 TRP A N 1
ATOM 1677 C CA . TRP A 1 209 ? 34.832 56.770 45.579 1.00 39.34 209 TRP A CA 1
ATOM 1678 C C . TRP A 1 209 ? 36.063 55.856 45.675 1.00 39.34 209 TRP A C 1
ATOM 1680 O O . TRP A 1 209 ? 35.896 54.637 45.440 1.00 39.34 209 TRP A O 1
#

Sequence (209 aa):
MDSRILVISMTLAFLSSPEQLKRDKKGMNAVLNQLLQLVMDSAKSDQYRYDGFHVSEPLEVLVKMFVVEERTLDYVLCHAETEPTSDMSSTVHLFISLLFSFSNALKGTDRLEQFTLVALLNILWSISFQPNYAQELAKDEKLIEIIEKFAENDKDQDIIEQYKPRSMESIKQATNGILHNVNRNYRNDVKPNQQETVLNASVVNPVEW

Foldseek 3Di:
DPVVVLVVLLVCLVVDALVRCVVCVPSVLVNLLVLLQLLVVLLVDPQSDDPRDHNLSSLVSLLLNLLRDVVSLCCNQPPRCYVVGHHNLVSLVSLLVLLVVLLCVLVDPDPSSVSSNQSSLSSLLSQLQDLVSLCSCLVDPVSLVSLVVQLPDPVSFCSPPDDDDPSTDTSNVSSVSSVVSSVVSVVVVVDDDPDDDDDDDDDDDDDDD